Protein AF-A0A0F7U297-F1 (afdb_monomer_lite)

Secondary structure (DSSP, 8-state):
-PPPPPHHHHHH-HHHHHHHHHIIIIIB-TTS-BHHHHH-HHHHHHHHHHHHHHHHHHHHHHHHHHHHHHHH-TTS---HHHHHHHHHHHHHHHS-GGGS-S-----S-S---SHHHHHHHHHHHHHHHHHHHHHHHHHHHHHHHHHHHHHHHHHHTTS--S----PPPP------------------------HHHHHHHHHHHHHHIIIIIHHHHHHHHHHHHHHHHHHHHHHHHHHHHHHIIIIIHHHHHHHHHHHHHHHHHHHHHHHHHHHHHHHHHHHHS-HHHHHHHHHHHHHHHHHHHHHHHHHHHHHHHHHHHHHHTTSSSSSHHHHHHHHHHHHHHHHHHHHHHHHHHHS--

Structure (mmCIF, N/CA/C/O backbone):
data_AF-A0A0F7U297-F1
#
_entry.id   AF-A0A0F7U297-F1
#
loop_
_atom_site.group_PDB
_atom_site.id
_atom_site.type_symbol
_atom_site.label_atom_id
_atom_site.label_alt_id
_atom_site.label_comp_id
_atom_site.label_asym_id
_atom_site.label_entity_id
_atom_site.label_seq_id
_atom_site.pdbx_PDB_ins_code
_atom_site.Cartn_x
_atom_site.Cartn_y
_atom_site.Cartn_z
_atom_site.occupancy
_atom_site.B_iso_or_equiv
_atom_site.auth_seq_id
_atom_site.auth_comp_id
_atom_site.auth_asym_id
_atom_site.auth_atom_id
_atom_site.pdbx_PDB_model_num
ATOM 1 N N . MET A 1 1 ? -16.337 -19.576 32.848 1.00 64.12 1 MET A N 1
ATOM 2 C CA . MET A 1 1 ? -17.103 -19.530 34.112 1.00 64.12 1 MET A CA 1
ATOM 3 C C . MET A 1 1 ? -18.075 -20.693 34.171 1.00 64.12 1 MET A C 1
ATOM 5 O O . MET A 1 1 ? -18.754 -20.943 33.182 1.00 64.12 1 MET A O 1
ATOM 9 N N . ILE A 1 2 ? -18.118 -21.416 35.293 1.00 68.25 2 ILE A N 1
ATOM 10 C CA . ILE A 1 2 ? -19.124 -22.464 35.505 1.00 68.25 2 ILE A CA 1
ATOM 11 C C . ILE A 1 2 ? -20.439 -21.765 35.885 1.00 68.25 2 ILE A C 1
ATOM 13 O O . ILE A 1 2 ? -20.429 -20.981 36.836 1.00 68.25 2 ILE A O 1
ATOM 17 N N . PRO A 1 3 ? -21.544 -21.990 35.155 1.00 75.12 3 PRO A N 1
ATOM 18 C CA . PRO A 1 3 ? -22.823 -21.374 35.485 1.00 75.12 3 PRO A CA 1
ATOM 19 C C . PRO A 1 3 ? -23.305 -21.846 36.868 1.00 75.12 3 PRO A C 1
ATOM 21 O O . PRO A 1 3 ? -23.123 -23.022 37.206 1.00 75.12 3 PRO A O 1
ATOM 24 N N . PRO A 1 4 ? -23.907 -20.959 37.682 1.00 73.69 4 PRO A N 1
ATOM 25 C CA . PRO A 1 4 ? -24.439 -21.341 38.984 1.00 73.69 4 PRO A CA 1
ATOM 26 C C . PRO A 1 4 ? -25.513 -22.423 38.807 1.00 73.69 4 PRO A C 1
ATOM 28 O O . PRO A 1 4 ? -26.473 -22.235 38.065 1.00 73.69 4 PRO A O 1
ATOM 31 N N . CYS A 1 5 ? -25.323 -23.573 39.458 1.00 73.75 5 CYS A N 1
ATOM 32 C CA . CYS A 1 5 ? -26.280 -24.681 39.424 1.00 73.75 5 CYS A CA 1
ATOM 33 C C . CYS A 1 5 ? -27.425 -24.468 40.421 1.00 73.75 5 CYS A C 1
ATOM 35 O O . CYS A 1 5 ? -27.195 -23.993 41.537 1.00 73.75 5 CYS A O 1
ATOM 37 N N . ASP A 1 6 ? -28.633 -24.894 40.041 1.00 80.06 6 ASP A N 1
ATOM 38 C CA . ASP A 1 6 ? -29.812 -24.819 40.902 1.00 80.06 6 ASP A CA 1
ATOM 39 C C . ASP A 1 6 ? -29.646 -25.660 42.183 1.00 80.06 6 ASP A C 1
ATOM 41 O O . ASP A 1 6 ? -29.197 -26.815 42.129 1.00 80.06 6 ASP A O 1
ATOM 45 N N . PRO A 1 7 ? -30.037 -25.121 43.354 1.00 74.81 7 PRO A N 1
ATOM 46 C CA . PRO A 1 7 ? -29.841 -25.786 44.641 1.00 74.81 7 PRO A CA 1
ATOM 47 C C . PRO A 1 7 ? -30.634 -27.097 44.762 1.00 74.81 7 PRO A C 1
ATOM 49 O O . PRO A 1 7 ? -30.170 -28.026 45.420 1.00 74.81 7 PRO A O 1
ATOM 52 N N . SER A 1 8 ? -31.767 -27.218 44.065 1.00 75.56 8 SER A N 1
ATOM 53 C CA . SER A 1 8 ? -32.601 -28.428 44.016 1.00 75.56 8 SER A CA 1
ATOM 54 C C . SER A 1 8 ? -31.891 -29.621 43.363 1.00 75.56 8 SER A C 1
ATOM 56 O O . SER A 1 8 ? -32.004 -30.749 43.840 1.00 75.56 8 SER A O 1
ATOM 58 N N . ILE A 1 9 ? -31.091 -29.382 42.319 1.00 74.88 9 ILE A N 1
ATOM 59 C CA . ILE A 1 9 ? -30.319 -30.418 41.607 1.00 74.88 9 ILE A CA 1
ATOM 60 C C . ILE A 1 9 ? -29.148 -30.906 42.474 1.00 74.88 9 ILE A C 1
ATOM 62 O O . ILE A 1 9 ? -28.814 -32.093 42.493 1.00 74.88 9 ILE A O 1
ATOM 66 N N . LEU A 1 10 ? -28.544 -29.995 43.244 1.00 74.50 10 LEU A N 1
ATOM 67 C CA . LEU A 1 10 ? -27.477 -30.319 44.192 1.00 74.50 10 LEU A CA 1
ATOM 68 C C . LEU A 1 10 ? -27.997 -31.136 45.390 1.00 74.50 10 LEU A C 1
ATOM 70 O O . LEU A 1 10 ? -27.253 -31.934 45.955 1.00 74.50 10 LEU A O 1
ATOM 74 N N . GLU A 1 11 ? -29.254 -30.959 45.792 1.00 77.06 11 GLU A N 1
ATOM 75 C CA . GLU A 1 11 ? -29.874 -31.744 46.867 1.00 77.06 11 GLU A CA 1
ATOM 76 C C . GLU A 1 11 ? -30.307 -33.142 46.412 1.00 77.06 11 GLU A C 1
ATOM 78 O O . GLU A 1 11 ? -30.120 -34.104 47.155 1.00 77.06 11 GLU A O 1
ATOM 83 N N . GLN A 1 12 ? -30.799 -33.278 45.177 1.00 84.81 12 GLN A N 1
ATOM 84 C CA . GLN A 1 12 ? -31.217 -34.564 44.607 1.00 84.81 12 GLN A CA 1
ATOM 85 C C . GLN A 1 12 ? -30.041 -35.499 44.286 1.00 84.81 12 GLN A C 1
ATOM 87 O O . GLN A 1 12 ? -30.199 -36.719 44.331 1.00 84.81 12 GLN A O 1
ATOM 92 N N . ASN A 1 13 ? -28.855 -34.957 43.986 1.00 83.88 13 ASN A N 1
ATOM 93 C CA . ASN A 1 13 ? -27.668 -35.754 43.684 1.00 83.88 13 ASN A CA 1
ATOM 94 C C . ASN A 1 13 ? -26.473 -35.372 44.587 1.00 83.88 13 ASN A C 1
ATOM 96 O O . ASN A 1 13 ? -25.665 -34.500 44.240 1.00 83.88 13 ASN A O 1
ATOM 100 N N . PRO A 1 14 ? -26.300 -36.047 45.741 1.00 84.12 14 PRO A N 1
ATOM 101 C CA . PRO A 1 14 ? -25.254 -35.708 46.705 1.00 84.12 14 PRO A CA 1
ATOM 102 C C . PRO A 1 14 ? -23.835 -35.993 46.188 1.00 84.12 14 PRO A C 1
ATOM 104 O O . PRO A 1 14 ? -22.879 -35.357 46.638 1.00 84.12 14 PRO A O 1
ATOM 107 N N . GLN A 1 15 ? -23.673 -36.917 45.234 1.00 81.62 15 GLN A N 1
ATOM 108 C CA . GLN A 1 15 ? -22.379 -37.188 44.601 1.00 81.62 15 GLN A CA 1
ATOM 109 C C . GLN A 1 15 ? -21.981 -36.040 43.665 1.00 81.62 15 GLN A C 1
ATOM 111 O O . GLN A 1 15 ? -20.855 -35.545 43.739 1.00 81.62 15 GLN A O 1
ATOM 116 N N . PHE A 1 16 ? -22.930 -35.544 42.866 1.00 83.25 16 PHE A N 1
ATOM 117 C CA . PHE A 1 16 ? -22.729 -34.373 42.015 1.00 83.25 16 PHE A CA 1
ATOM 118 C C . PHE A 1 16 ? -22.452 -33.107 42.836 1.00 83.25 16 PHE A C 1
ATOM 120 O O . PHE A 1 16 ? -21.540 -32.354 42.507 1.00 83.25 16 PHE A O 1
ATOM 127 N N . LYS A 1 17 ? -23.144 -32.909 43.967 1.00 84.12 17 LYS A N 1
ATOM 128 C CA . LYS A 1 17 ? -22.875 -31.793 44.891 1.00 84.12 17 LYS A CA 1
ATOM 129 C C . LYS A 1 17 ? -21.437 -31.783 45.399 1.00 84.12 17 LYS A C 1
ATOM 131 O O . LYS A 1 17 ? -20.809 -30.726 45.418 1.00 84.12 17 LYS A O 1
ATOM 136 N N . ARG A 1 18 ? -20.897 -32.945 45.780 1.00 83.44 18 ARG A N 1
ATOM 137 C CA . ARG A 1 18 ? -19.494 -33.072 46.215 1.00 83.44 18 ARG A CA 1
ATOM 138 C C . ARG A 1 18 ? -18.522 -32.769 45.079 1.00 83.44 18 ARG A C 1
ATOM 140 O O . ARG A 1 18 ? -17.564 -32.035 45.294 1.00 83.44 18 ARG A O 1
ATOM 147 N N . LEU A 1 19 ? -18.783 -33.281 43.876 1.00 84.19 19 LEU A N 1
ATOM 148 C CA . LEU A 1 19 ? -17.960 -33.011 42.695 1.00 84.19 19 LEU A CA 1
ATOM 149 C C . LEU A 1 19 ? -17.967 -31.518 42.335 1.00 84.19 19 LEU A C 1
ATOM 151 O O . LEU A 1 19 ? -16.908 -30.913 42.211 1.00 84.19 19 LEU A O 1
ATOM 155 N N . TYR A 1 20 ? -19.149 -30.908 42.243 1.00 82.88 20 TYR A N 1
ATOM 156 C CA . TYR A 1 20 ? -19.318 -29.490 41.936 1.00 82.88 20 TYR A CA 1
ATOM 157 C C . TYR A 1 20 ? -18.628 -28.602 42.975 1.00 82.88 20 TYR A C 1
ATOM 159 O O . TYR A 1 20 ? -17.898 -27.679 42.617 1.00 82.88 20 TYR A O 1
ATOM 167 N N . GLN A 1 21 ? -18.781 -28.911 44.267 1.00 83.44 21 GLN A N 1
ATOM 168 C CA . GLN A 1 21 ? -18.087 -28.199 45.342 1.00 83.44 21 GLN A CA 1
ATOM 169 C C . GLN A 1 21 ? -16.568 -28.379 45.277 1.00 83.44 21 GLN A C 1
ATOM 171 O O . GLN A 1 21 ? -15.844 -27.407 45.466 1.00 83.44 21 GLN A O 1
ATOM 176 N N . ASN A 1 22 ? -16.069 -29.578 44.973 1.00 82.06 22 ASN A N 1
ATOM 177 C CA . ASN A 1 22 ? -14.633 -29.818 44.832 1.00 82.06 22 ASN A CA 1
ATOM 178 C C . ASN A 1 22 ? -14.048 -29.082 43.619 1.00 82.06 22 ASN A C 1
ATOM 180 O O . ASN A 1 22 ? -12.988 -28.470 43.726 1.00 82.06 22 ASN A O 1
ATOM 184 N N . ILE A 1 23 ? -14.749 -29.084 42.485 1.00 81.88 23 ILE A N 1
ATOM 185 C CA . ILE A 1 23 ? -14.320 -28.386 41.269 1.00 81.88 23 ILE A CA 1
ATOM 186 C C . ILE A 1 23 ? -14.307 -26.868 41.495 1.00 81.88 23 ILE A C 1
ATOM 188 O O . ILE A 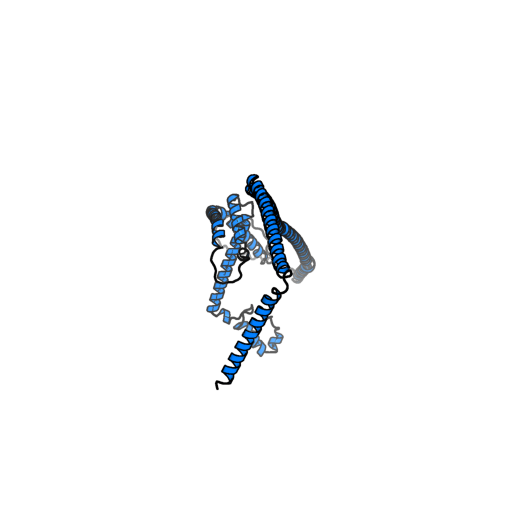1 23 ? -13.314 -26.217 41.183 1.00 81.88 23 ILE A O 1
ATOM 192 N N . THR A 1 24 ? -15.364 -26.308 42.089 1.00 80.12 24 THR A N 1
ATOM 193 C CA . THR A 1 24 ? -15.495 -24.853 42.308 1.00 80.12 24 THR A CA 1
ATOM 194 C C . THR A 1 24 ? -14.628 -24.315 43.448 1.00 80.12 24 THR A C 1
ATOM 196 O O . THR A 1 24 ? -14.170 -23.176 43.373 1.00 80.12 24 THR A O 1
ATOM 199 N N . LYS A 1 25 ? -14.385 -25.099 44.508 1.00 79.94 25 LYS A N 1
ATOM 200 C CA . LYS A 1 25 ? -13.590 -24.649 45.665 1.00 79.94 25 LYS A CA 1
ATOM 201 C C . LYS A 1 25 ? -12.108 -24.995 45.558 1.00 79.94 25 LYS A C 1
ATOM 203 O O . LYS A 1 25 ? -11.282 -24.160 45.910 1.00 79.94 25 LYS A O 1
ATOM 208 N N . ASN A 1 26 ? -11.769 -26.195 45.084 1.00 76.56 26 ASN A N 1
ATOM 209 C CA . ASN A 1 26 ? -10.397 -26.707 45.160 1.00 76.56 26 ASN A CA 1
ATOM 210 C C . ASN A 1 26 ? -9.660 -26.655 43.819 1.00 76.56 26 ASN A C 1
ATOM 212 O O . ASN A 1 26 ? -8.448 -26.451 43.811 1.00 76.56 26 ASN A O 1
ATOM 216 N N . LEU A 1 27 ? -10.359 -26.845 42.693 1.00 76.81 27 LEU A N 1
ATOM 217 C CA . LEU A 1 27 ? -9.697 -27.040 41.400 1.00 76.81 27 LEU A CA 1
ATOM 218 C C . LEU A 1 27 ? -9.697 -25.792 40.512 1.00 76.81 27 LEU A C 1
ATOM 220 O O . LEU A 1 27 ? -8.686 -25.529 39.864 1.00 76.81 27 LEU A O 1
ATOM 224 N N . LEU A 1 28 ? -10.786 -25.020 40.491 1.00 80.88 28 LEU A N 1
ATOM 225 C CA . LEU A 1 28 ? -10.959 -23.879 39.591 1.00 80.88 28 LEU A CA 1
ATOM 226 C C . LEU A 1 28 ? -11.132 -22.555 40.344 1.00 80.88 28 LEU A C 1
ATOM 228 O O . LEU A 1 28 ? -11.710 -22.493 41.431 1.00 80.88 28 LEU A O 1
ATOM 232 N N . ASP A 1 29 ? -10.623 -21.489 39.745 1.00 76.38 29 ASP A N 1
ATOM 233 C CA . ASP A 1 29 ? -10.915 -20.100 40.089 1.00 76.38 29 ASP A CA 1
ATOM 234 C C . ASP A 1 29 ? -12.286 -19.688 39.523 1.00 76.38 29 ASP A C 1
ATOM 236 O O . ASP A 1 29 ? -12.794 -20.359 38.616 1.00 76.38 29 ASP A O 1
ATOM 240 N N . PRO A 1 30 ? -12.908 -18.595 40.016 1.00 71.38 30 PRO A N 1
ATOM 241 C CA . PRO A 1 30 ? -14.193 -18.109 39.497 1.00 71.38 30 PRO A CA 1
ATOM 242 C C . PRO A 1 30 ? -14.196 -17.961 37.966 1.00 71.38 30 PRO A C 1
ATOM 244 O O . PRO A 1 30 ? -15.164 -18.346 37.309 1.00 71.38 30 PRO A O 1
ATOM 247 N N . ASP A 1 31 ? -13.079 -17.535 37.378 1.00 69.12 31 ASP A N 1
ATOM 248 C CA . ASP A 1 31 ? -12.941 -17.324 35.933 1.00 69.12 31 ASP A CA 1
ATOM 249 C C . ASP A 1 31 ? -12.855 -18.636 35.124 1.00 69.12 31 ASP A C 1
ATOM 251 O O . ASP A 1 31 ? -12.998 -18.637 33.899 1.00 69.12 31 ASP A O 1
ATOM 255 N N . GLY A 1 32 ? -12.720 -19.785 35.798 1.00 65.50 32 GLY A N 1
ATOM 256 C CA . GLY A 1 32 ? -12.608 -21.114 35.190 1.00 65.50 32 GLY A CA 1
ATOM 257 C C . GLY A 1 32 ? -11.172 -21.562 34.907 1.00 65.50 32 GLY A C 1
ATOM 258 O O . GLY A 1 32 ? -10.984 -22.584 34.251 1.00 65.50 32 GLY A O 1
ATOM 259 N N . SER A 1 33 ? -10.159 -20.836 35.392 1.00 74.69 33 SER A N 1
ATOM 260 C CA . SER A 1 33 ? -8.760 -21.278 35.359 1.00 74.69 33 SER A CA 1
ATOM 261 C C . SER A 1 33 ? -8.458 -22.288 36.463 1.00 74.69 33 SER A C 1
ATOM 263 O O . SER A 1 33 ? -8.996 -22.197 37.562 1.00 74.69 33 SER A O 1
ATOM 265 N N . THR A 1 34 ? -7.561 -23.239 36.202 1.00 77.62 34 THR A N 1
ATOM 266 C CA . THR A 1 34 ? -7.139 -24.223 37.207 1.00 77.62 34 THR A CA 1
ATOM 267 C C . THR A 1 34 ? -6.206 -23.604 38.245 1.00 77.62 34 THR A C 1
ATOM 269 O O . THR A 1 34 ? -5.126 -23.114 37.903 1.00 77.62 34 THR A O 1
ATOM 272 N N . ARG A 1 35 ? -6.558 -23.731 39.527 1.00 74.44 35 ARG A N 1
ATOM 273 C CA . ARG A 1 35 ? -5.758 -23.269 40.676 1.00 74.44 35 ARG A CA 1
ATOM 274 C C . ARG A 1 35 ? -4.378 -23.922 40.740 1.00 74.44 35 ARG A C 1
ATOM 276 O O . ARG A 1 35 ? -3.411 -23.278 41.131 1.00 74.44 35 ARG A O 1
ATOM 283 N N . ALA A 1 36 ? -4.259 -25.173 40.287 1.00 68.25 36 ALA A N 1
ATOM 284 C CA . ALA A 1 36 ? -2.981 -25.883 40.195 1.00 68.25 36 ALA A CA 1
ATOM 285 C C . ALA A 1 36 ? -1.968 -25.141 39.306 1.00 68.25 36 ALA A C 1
ATOM 287 O O . ALA A 1 36 ? -0.798 -25.015 39.654 1.00 68.25 36 ALA A O 1
ATOM 288 N N . HIS A 1 37 ? -2.432 -24.556 38.201 1.00 64.88 37 HIS A N 1
ATOM 289 C CA . HIS A 1 37 ? -1.574 -23.770 37.323 1.00 64.88 37 HIS A CA 1
ATOM 290 C C . HIS A 1 37 ? -1.233 -22.389 37.894 1.00 64.88 37 HIS A C 1
ATOM 292 O O . HIS A 1 37 ? -0.254 -21.782 37.473 1.00 64.88 37 HIS A O 1
ATOM 298 N N . ALA A 1 38 ? -2.036 -21.875 38.828 1.00 65.75 38 ALA A N 1
ATOM 299 C CA . ALA A 1 38 ? -1.711 -20.666 39.573 1.00 65.75 38 ALA A CA 1
ATOM 300 C C . ALA A 1 38 ? -0.718 -20.938 40.713 1.00 65.75 38 ALA A C 1
ATOM 302 O O . ALA A 1 38 ? -0.147 -19.983 41.226 1.00 65.75 38 ALA A O 1
ATOM 303 N N . ALA A 1 39 ? -0.510 -22.193 41.129 1.00 69.50 39 ALA A N 1
ATOM 304 C CA . ALA A 1 39 ? 0.457 -22.592 42.157 1.00 69.50 39 ALA A CA 1
ATOM 305 C C . ALA A 1 39 ? 1.848 -22.934 41.592 1.00 69.50 39 ALA A C 1
ATOM 307 O O . ALA A 1 39 ? 2.827 -22.870 42.332 1.00 69.50 39 ALA A O 1
ATOM 308 N N . ASP A 1 40 ? 1.934 -23.252 40.298 1.00 80.62 40 ASP A N 1
ATOM 309 C CA . ASP A 1 40 ? 3.183 -23.589 39.612 1.00 80.62 40 ASP A CA 1
ATOM 310 C C . ASP A 1 40 ? 4.115 -22.359 39.490 1.00 80.62 40 ASP A C 1
ATOM 312 O O . ASP A 1 40 ? 3.759 -21.378 38.820 1.00 80.62 40 ASP A O 1
ATOM 316 N N . PRO A 1 41 ? 5.308 -22.376 40.120 1.00 80.88 41 PRO A N 1
ATOM 317 C CA . PRO A 1 41 ? 6.243 -21.257 40.070 1.00 80.88 41 PRO A CA 1
ATOM 318 C C . PRO A 1 41 ? 6.762 -20.977 38.653 1.00 80.88 41 PRO A C 1
ATOM 320 O O . PRO A 1 41 ? 6.973 -19.811 38.318 1.00 80.88 41 PRO A O 1
ATOM 323 N N . ALA A 1 42 ? 6.908 -22.000 37.801 1.00 83.56 42 ALA A N 1
ATOM 324 C CA . ALA A 1 42 ? 7.385 -21.821 36.430 1.00 83.56 42 ALA A CA 1
ATOM 325 C C . ALA A 1 42 ? 6.370 -21.031 35.592 1.00 83.56 42 ALA A C 1
ATOM 327 O O . ALA A 1 42 ? 6.725 -20.115 34.850 1.00 83.56 42 ALA A O 1
ATOM 328 N N . ARG A 1 43 ? 5.077 -21.318 35.766 1.00 80.44 43 ARG A N 1
ATOM 329 C CA . ARG A 1 43 ? 4.010 -20.598 35.065 1.00 80.44 43 ARG A CA 1
ATOM 330 C C . ARG A 1 43 ? 3.791 -19.190 35.612 1.00 80.44 43 ARG A C 1
ATOM 332 O O . ARG A 1 43 ? 3.497 -18.290 34.829 1.00 80.44 43 ARG A O 1
ATOM 339 N N . ARG A 1 44 ? 3.954 -18.971 36.924 1.00 83.44 44 ARG A N 1
ATOM 340 C CA . ARG A 1 44 ? 3.930 -17.618 37.513 1.00 83.44 44 ARG A CA 1
ATOM 341 C C . ARG A 1 44 ? 5.000 -16.725 36.895 1.00 83.44 44 ARG A C 1
ATOM 343 O O . ARG A 1 44 ? 4.666 -15.619 36.486 1.00 83.44 44 ARG A O 1
ATOM 350 N N . ALA A 1 45 ? 6.223 -17.237 36.749 1.00 87.12 45 ALA A N 1
ATOM 351 C CA . ALA A 1 45 ? 7.307 -16.511 36.093 1.00 87.12 45 ALA A CA 1
ATOM 352 C C . ALA A 1 45 ? 6.925 -16.099 34.660 1.00 87.12 45 ALA A C 1
ATOM 354 O O . ALA A 1 45 ? 7.003 -14.924 34.322 1.00 87.12 45 ALA A O 1
ATOM 355 N N . VAL A 1 46 ? 6.376 -17.022 33.859 1.00 88.00 46 VAL A N 1
ATOM 356 C CA . VAL A 1 46 ? 5.914 -16.721 32.488 1.00 88.00 46 VAL A CA 1
ATOM 357 C C . VAL A 1 46 ? 4.778 -15.691 32.463 1.00 88.00 46 VAL A C 1
ATOM 359 O O . VAL A 1 46 ? 4.733 -14.832 31.585 1.00 88.00 46 VAL A O 1
ATOM 362 N N . VAL A 1 47 ? 3.838 -15.755 33.408 1.00 86.88 47 VAL A N 1
ATOM 363 C CA . VAL A 1 47 ? 2.747 -14.773 33.511 1.00 86.88 47 VAL A CA 1
ATOM 364 C C . VAL A 1 47 ? 3.285 -13.394 33.889 1.00 86.88 47 VAL A C 1
ATOM 366 O O . VAL A 1 47 ? 2.810 -12.393 33.354 1.00 86.88 47 VAL A O 1
ATOM 369 N N . ASP A 1 48 ? 4.264 -13.319 34.782 1.00 89.75 48 ASP A N 1
ATOM 370 C CA . ASP A 1 48 ? 4.886 -12.055 35.167 1.00 89.75 48 ASP A CA 1
ATOM 371 C C . ASP A 1 48 ? 5.744 -11.478 34.030 1.00 89.75 48 ASP A C 1
ATOM 373 O O . ASP A 1 48 ? 5.655 -10.276 33.762 1.00 89.75 48 ASP A O 1
ATOM 377 N N . ASP A 1 49 ? 6.442 -12.320 33.267 1.00 91.44 49 ASP A N 1
ATOM 378 C CA . ASP A 1 49 ? 7.129 -11.931 32.029 1.00 91.44 49 ASP A CA 1
ATOM 379 C C . ASP A 1 49 ? 6.140 -11.414 30.979 1.00 91.44 49 ASP A C 1
ATOM 381 O O . ASP A 1 49 ? 6.357 -10.369 30.360 1.00 91.44 49 ASP A O 1
ATOM 385 N N . LEU A 1 50 ? 5.001 -12.090 30.810 1.00 92.25 50 LEU A N 1
ATOM 386 C CA . LEU A 1 50 ? 3.930 -11.655 29.917 1.00 92.25 50 LEU A CA 1
ATOM 387 C C . LEU A 1 50 ? 3.378 -10.297 30.357 1.00 92.25 50 LEU A C 1
ATOM 389 O O . LEU A 1 50 ? 3.259 -9.398 29.522 1.00 92.25 50 LEU A O 1
ATOM 393 N N . LYS A 1 51 ? 3.086 -10.103 31.650 1.00 92.62 51 LYS A N 1
ATOM 394 C CA . LYS A 1 51 ? 2.659 -8.800 32.187 1.00 92.62 51 LYS A CA 1
ATOM 395 C C . LYS A 1 51 ? 3.719 -7.736 31.936 1.00 92.62 51 LYS A C 1
ATOM 397 O O . LYS A 1 51 ? 3.376 -6.613 31.573 1.00 92.62 51 LYS A O 1
ATOM 402 N N . GLN A 1 52 ? 4.999 -8.065 32.094 1.00 94.06 52 GLN A N 1
ATOM 403 C CA . GLN A 1 52 ? 6.091 -7.135 31.830 1.00 94.06 52 GLN A CA 1
ATOM 404 C C . GLN A 1 52 ? 6.147 -6.753 30.345 1.00 94.06 52 GLN A C 1
ATOM 406 O O . GLN A 1 52 ? 6.270 -5.569 30.021 1.00 94.06 52 GLN A O 1
ATOM 411 N N . CYS A 1 53 ? 5.992 -7.717 29.438 1.00 89.38 53 CYS A N 1
ATOM 412 C CA . CYS A 1 53 ? 5.903 -7.495 27.995 1.00 89.38 53 CYS A CA 1
ATOM 413 C C . CYS A 1 53 ? 4.683 -6.647 27.617 1.00 89.38 53 CYS A C 1
ATOM 415 O O . CYS A 1 53 ? 4.816 -5.672 26.874 1.00 89.38 53 CYS A O 1
ATOM 417 N N . GLN A 1 54 ? 3.512 -6.949 28.178 1.00 90.81 54 GLN A N 1
ATOM 418 C CA . GLN A 1 54 ? 2.295 -6.161 27.985 1.00 90.81 54 GLN A CA 1
ATOM 419 C C . GLN A 1 54 ? 2.461 -4.737 28.512 1.00 90.81 54 GLN A C 1
ATOM 421 O O . GLN A 1 54 ? 2.121 -3.789 27.810 1.00 90.81 54 GLN A O 1
ATOM 426 N N . LEU A 1 55 ? 3.052 -4.560 29.696 1.00 92.75 55 LEU A N 1
ATOM 427 C CA . LEU A 1 55 ? 3.341 -3.249 30.270 1.00 92.75 55 LEU A CA 1
ATOM 428 C C . LEU A 1 55 ? 4.309 -2.459 29.386 1.00 92.75 55 LEU A C 1
ATOM 430 O O . LEU A 1 55 ? 4.092 -1.273 29.148 1.00 92.75 55 LEU A O 1
ATOM 434 N N . ARG A 1 56 ? 5.371 -3.096 28.878 1.00 91.44 56 ARG A N 1
ATOM 435 C CA . ARG A 1 56 ? 6.309 -2.471 27.932 1.00 91.44 56 ARG A CA 1
ATOM 436 C C . ARG A 1 56 ? 5.593 -2.051 26.649 1.00 91.44 56 ARG A C 1
ATOM 438 O O . ARG A 1 56 ? 5.761 -0.912 26.217 1.00 91.44 56 ARG A O 1
ATOM 445 N N . SER A 1 57 ? 4.755 -2.919 26.082 1.00 87.56 57 SER A N 1
ATOM 446 C CA . SER A 1 57 ? 3.978 -2.619 24.876 1.00 87.56 57 SER A CA 1
ATOM 447 C C . SER A 1 57 ? 2.964 -1.496 25.106 1.00 87.56 57 SER A C 1
ATOM 449 O O . SER A 1 57 ? 2.837 -0.609 24.267 1.00 87.56 57 SER A O 1
ATOM 451 N N . ALA A 1 58 ? 2.259 -1.504 26.237 1.00 89.56 58 ALA A N 1
ATOM 452 C CA . ALA A 1 58 ? 1.305 -0.463 26.601 1.00 89.56 58 ALA A CA 1
ATOM 453 C C . ALA A 1 58 ? 2.015 0.881 26.799 1.00 89.56 58 ALA A C 1
ATOM 455 O O . ALA A 1 58 ? 1.606 1.879 26.215 1.00 89.56 58 ALA A O 1
ATOM 456 N 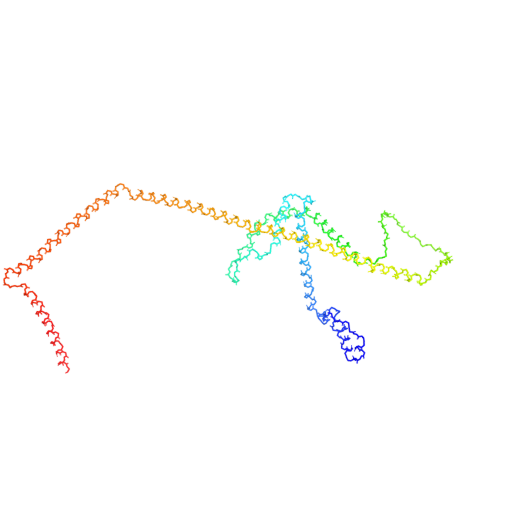N . LYS A 1 59 ? 3.140 0.901 27.529 1.00 90.62 59 LYS A N 1
ATOM 457 C CA . LYS A 1 59 ? 3.982 2.098 27.688 1.00 90.62 59 LYS A CA 1
ATOM 458 C C . LYS A 1 59 ? 4.458 2.640 26.343 1.00 90.62 59 LYS A C 1
ATOM 460 O O . LYS A 1 59 ? 4.426 3.849 26.142 1.00 90.62 59 LYS A O 1
ATOM 465 N N . LYS A 1 60 ? 4.895 1.766 25.433 1.00 88.75 60 LYS A N 1
ATOM 466 C CA . LYS A 1 60 ? 5.308 2.153 24.079 1.00 88.75 60 LYS A CA 1
ATOM 467 C C . LYS A 1 60 ? 4.149 2.797 23.312 1.00 88.75 60 LYS A C 1
ATOM 469 O O . LYS A 1 60 ? 4.302 3.917 22.842 1.00 88.75 60 LYS A O 1
ATOM 474 N N . ARG A 1 61 ? 2.978 2.153 23.286 1.00 87.75 61 ARG A N 1
ATOM 475 C CA . ARG A 1 61 ? 1.782 2.670 22.601 1.00 87.75 61 ARG A CA 1
ATOM 476 C C . ARG A 1 61 ? 1.294 4.000 23.164 1.00 87.75 61 ARG A C 1
ATOM 478 O O . ARG A 1 61 ? 0.947 4.882 22.391 1.00 87.75 61 ARG A O 1
ATOM 485 N N . ILE A 1 62 ? 1.292 4.159 24.489 1.00 89.94 62 ILE A N 1
ATOM 486 C CA . ILE A 1 62 ? 0.933 5.430 25.133 1.00 89.94 62 ILE A CA 1
ATOM 487 C C . ILE A 1 62 ? 1.899 6.521 24.674 1.00 89.94 62 ILE A C 1
ATOM 489 O O . ILE A 1 62 ? 1.453 7.572 24.236 1.00 89.94 62 ILE A O 1
ATOM 493 N N . LYS A 1 63 ? 3.212 6.254 24.694 1.00 88.62 63 LYS A N 1
ATOM 494 C CA . LYS A 1 63 ? 4.209 7.232 24.243 1.00 88.62 63 LYS A CA 1
ATOM 495 C C . LYS A 1 63 ? 4.032 7.615 22.777 1.00 88.62 63 LYS A C 1
ATOM 497 O O . LYS A 1 63 ? 4.050 8.798 22.471 1.00 88.62 63 LYS A O 1
ATOM 502 N N . GLU A 1 64 ? 3.846 6.638 21.894 1.00 87.19 64 GLU A N 1
ATOM 503 C CA . GLU A 1 64 ? 3.605 6.868 20.464 1.00 87.19 64 GLU A CA 1
ATOM 504 C C . GLU A 1 64 ? 2.331 7.681 20.227 1.00 87.19 64 GLU A C 1
ATOM 506 O O . GLU A 1 64 ? 2.328 8.618 19.433 1.00 87.19 64 GLU A O 1
ATOM 511 N N . HIS A 1 65 ? 1.252 7.354 20.938 1.00 87.31 65 HIS A N 1
ATOM 512 C CA . HIS A 1 65 ? -0.014 8.061 20.809 1.00 87.31 65 HIS A CA 1
ATOM 513 C C . HIS A 1 65 ? 0.081 9.506 21.309 1.00 87.31 65 HIS A C 1
ATOM 515 O O . HIS A 1 65 ? -0.336 10.423 20.605 1.00 87.31 65 HIS A O 1
ATOM 521 N N . THR A 1 66 ? 0.688 9.727 22.477 1.00 87.12 66 THR A N 1
ATOM 522 C CA . THR A 1 66 ? 0.923 11.075 23.002 1.00 87.12 66 THR A CA 1
ATOM 523 C C . THR A 1 66 ? 1.854 11.867 22.085 1.00 87.12 66 THR A C 1
ATOM 525 O O . THR A 1 66 ? 1.586 13.034 21.828 1.00 87.12 66 THR A O 1
ATOM 528 N N . LEU A 1 67 ? 2.898 11.243 21.524 1.00 86.81 67 LEU A N 1
ATOM 529 C CA . LEU A 1 67 ? 3.799 11.889 20.565 1.00 86.81 67 LEU A CA 1
ATOM 530 C C . LEU A 1 67 ? 3.049 12.362 19.315 1.00 86.81 67 LEU A C 1
ATOM 532 O O . LEU A 1 67 ? 3.241 13.493 18.886 1.00 86.81 67 LEU A O 1
ATOM 536 N N . LYS A 1 68 ? 2.157 11.529 18.766 1.00 86.12 68 LYS A N 1
ATOM 537 C CA . LYS A 1 68 ? 1.290 11.913 17.642 1.00 86.12 68 LYS A CA 1
ATOM 538 C C . LYS A 1 68 ? 0.378 13.071 18.005 1.00 86.12 68 LYS A C 1
ATOM 540 O O . LYS A 1 68 ? 0.270 14.021 17.243 1.00 86.12 68 LYS A O 1
ATOM 545 N N . GLN A 1 69 ? -0.265 13.002 19.166 1.00 86.44 69 GLN A N 1
ATOM 546 C CA . GLN A 1 69 ? -1.139 14.077 19.613 1.00 86.44 69 GLN A CA 1
ATOM 547 C C . GLN A 1 69 ? -0.361 15.394 19.706 1.00 86.44 69 GLN A C 1
ATOM 549 O O . GLN A 1 69 ? -0.825 16.390 19.176 1.00 86.44 69 GLN A O 1
ATOM 554 N N . VAL A 1 70 ? 0.857 15.373 20.255 1.00 85.56 70 VAL A N 1
ATOM 555 C CA . VAL A 1 70 ? 1.745 16.546 20.292 1.00 85.56 70 VAL A CA 1
ATOM 556 C C . VAL A 1 70 ? 2.156 17.015 18.889 1.00 85.56 70 VAL A C 1
ATOM 558 O O . VAL A 1 70 ? 2.217 18.215 18.644 1.00 85.56 70 VAL A O 1
ATOM 561 N N . ALA A 1 71 ? 2.441 16.093 17.969 1.00 83.75 71 ALA A N 1
ATOM 562 C CA . ALA A 1 71 ? 2.865 16.419 16.608 1.00 83.75 71 ALA A CA 1
ATOM 563 C C . ALA A 1 71 ? 1.748 17.080 15.779 1.00 83.75 71 ALA A C 1
ATOM 565 O O . ALA A 1 71 ? 2.030 17.945 14.953 1.00 83.75 71 ALA A O 1
ATOM 566 N N . PHE A 1 72 ? 0.490 16.685 16.005 1.00 79.44 72 PHE A N 1
ATOM 567 C CA . PHE A 1 72 ? -0.665 17.141 15.227 1.00 79.44 72 PHE A CA 1
ATOM 568 C C . PHE A 1 72 ? -1.529 18.205 15.925 1.00 79.44 72 PHE A C 1
ATOM 570 O O . PHE A 1 72 ? -2.429 18.746 15.283 1.00 79.44 72 PHE A O 1
ATOM 577 N N . THR A 1 73 ? -1.291 18.541 17.201 1.00 79.06 73 THR A N 1
ATOM 578 C CA . THR A 1 73 ? -1.963 19.681 17.848 1.00 79.06 73 THR A CA 1
ATOM 579 C C . THR A 1 73 ? -1.182 20.979 17.640 1.00 79.06 73 THR A C 1
ATOM 581 O O . THR A 1 73 ? -0.034 21.117 18.061 1.00 79.06 73 THR A O 1
ATOM 584 N N . SER A 1 74 ? -1.830 21.961 17.010 1.00 66.38 74 SER A N 1
ATOM 585 C CA . SER A 1 74 ? -1.239 23.263 16.662 1.00 66.38 74 SER A CA 1
ATOM 586 C C . SER A 1 74 ? -0.954 24.177 17.865 1.00 66.38 74 SER A C 1
ATOM 588 O O . SER A 1 74 ? -0.187 25.125 17.736 1.00 66.38 74 SER A O 1
ATOM 590 N N . ASP A 1 75 ? -1.515 23.876 19.040 1.00 63.12 75 ASP A N 1
ATOM 591 C CA . ASP A 1 75 ? -1.581 24.804 20.184 1.00 63.12 75 ASP A CA 1
ATOM 592 C C . ASP A 1 75 ? -0.476 24.592 21.239 1.00 63.12 75 ASP A C 1
ATOM 594 O O . ASP A 1 75 ? -0.525 25.152 22.333 1.00 63.12 75 ASP A O 1
ATOM 598 N N . ASN A 1 76 ? 0.542 23.777 20.943 1.00 65.75 76 ASN A N 1
ATOM 599 C CA . ASN A 1 76 ? 1.553 23.376 21.933 1.00 65.75 76 ASN A CA 1
ATOM 600 C C . ASN A 1 76 ? 2.699 24.390 22.126 1.00 65.75 76 ASN A C 1
ATOM 602 O O . ASN A 1 76 ? 3.621 24.112 22.893 1.00 65.75 76 ASN A O 1
ATOM 606 N N . GLY A 1 77 ? 2.689 25.525 21.414 1.00 66.94 77 GLY A N 1
ATOM 607 C CA . GLY A 1 77 ? 3.759 26.533 21.473 1.00 66.94 77 GLY A CA 1
ATOM 608 C C . GLY A 1 77 ? 5.131 26.031 20.995 1.00 66.94 77 GLY A C 1
ATOM 609 O O . GLY A 1 77 ? 6.156 26.602 21.360 1.00 66.94 77 GLY A O 1
ATOM 610 N N . LEU A 1 78 ? 5.159 24.938 20.224 1.00 77.31 78 LEU A N 1
ATOM 611 C CA . LEU A 1 78 ? 6.375 24.346 19.667 1.00 77.31 78 LEU A CA 1
ATOM 612 C C . LEU A 1 78 ? 6.793 25.084 18.389 1.00 77.31 78 LEU A C 1
ATOM 614 O O . LEU A 1 78 ? 5.937 25.493 17.609 1.00 77.31 78 LEU A O 1
ATOM 618 N N . SER A 1 79 ? 8.105 25.211 18.165 1.00 78.62 79 SER A N 1
ATOM 619 C CA . SER A 1 79 ? 8.648 25.707 16.893 1.00 78.62 79 SER A CA 1
ATOM 620 C C . SER A 1 79 ? 8.223 24.792 15.740 1.00 78.62 79 SER A C 1
ATOM 622 O O . SER A 1 79 ? 8.178 23.568 15.909 1.00 78.62 79 SER A O 1
ATOM 624 N N . ASP A 1 80 ? 7.952 25.372 14.570 1.00 77.38 80 ASP A N 1
ATOM 625 C CA . ASP A 1 80 ? 7.550 24.628 13.371 1.00 77.38 80 ASP A CA 1
ATOM 626 C C . ASP A 1 80 ? 8.595 23.561 12.986 1.00 77.38 80 ASP A C 1
ATOM 628 O O . ASP A 1 80 ? 8.230 22.433 12.667 1.00 77.38 80 ASP A O 1
ATOM 632 N N . GLU A 1 81 ? 9.889 23.848 13.163 1.00 78.94 81 GLU A N 1
ATOM 633 C CA . GLU A 1 81 ? 10.994 22.904 12.913 1.00 78.94 81 GLU A CA 1
ATOM 634 C C . GLU A 1 81 ? 10.943 21.672 13.836 1.00 78.94 81 GLU A C 1
ATOM 636 O O . GLU A 1 81 ? 11.181 20.538 13.413 1.00 78.94 81 GLU A O 1
ATOM 641 N N . CYS A 1 82 ? 10.589 21.877 15.111 1.00 78.81 82 CYS A N 1
ATOM 642 C CA . CYS A 1 82 ? 10.395 20.783 16.061 1.00 78.81 82 CYS A CA 1
ATOM 643 C C . CYS A 1 82 ? 9.177 19.948 15.670 1.00 78.81 82 CYS A C 1
ATOM 645 O O . CYS A 1 82 ? 9.211 18.722 15.763 1.00 78.81 82 CYS A O 1
ATOM 647 N N . ARG A 1 83 ? 8.096 20.609 15.243 1.00 82.38 83 ARG A N 1
ATOM 648 C CA . ARG A 1 83 ? 6.858 19.943 14.841 1.00 82.38 83 ARG A CA 1
ATOM 649 C C . ARG A 1 83 ? 7.082 19.069 13.611 1.00 82.38 83 ARG A C 1
ATOM 651 O O . ARG A 1 83 ? 6.659 17.917 13.617 1.00 82.38 83 ARG A O 1
ATOM 658 N N . ASP A 1 84 ? 7.803 19.558 12.612 1.00 83.88 84 ASP A N 1
ATOM 659 C CA . ASP A 1 84 ? 8.068 18.809 11.382 1.00 83.88 84 ASP A CA 1
ATOM 660 C C . ASP A 1 84 ? 8.920 17.557 11.647 1.00 83.88 84 ASP A C 1
ATOM 662 O O . ASP A 1 84 ? 8.608 16.468 11.152 1.00 83.88 84 ASP A O 1
ATOM 666 N N . ALA A 1 85 ? 9.928 17.659 12.519 1.00 83.94 85 ALA A N 1
ATOM 667 C CA . ALA A 1 85 ? 10.710 16.501 12.949 1.00 83.94 85 ALA A CA 1
ATOM 668 C C . ALA A 1 85 ? 9.878 15.488 13.752 1.00 83.94 85 ALA A C 1
ATOM 670 O O . ALA A 1 85 ? 10.014 14.278 13.559 1.00 83.94 85 ALA A O 1
ATOM 671 N N . LEU A 1 86 ? 8.974 15.958 14.618 1.00 84.19 86 LEU A N 1
ATOM 672 C CA . LEU A 1 86 ? 8.046 15.090 15.347 1.00 84.19 86 LEU A CA 1
ATOM 673 C C . LEU A 1 86 ? 7.076 14.369 14.422 1.00 84.19 86 LEU A C 1
ATOM 675 O O . LEU A 1 86 ? 6.815 13.187 14.636 1.00 84.19 86 LEU A O 1
ATOM 679 N N . ILE A 1 87 ? 6.551 15.057 13.408 1.00 85.19 87 ILE A N 1
ATOM 680 C CA . ILE A 1 87 ? 5.653 14.475 12.410 1.00 85.19 87 ILE A CA 1
ATOM 681 C C . ILE A 1 87 ? 6.386 13.366 11.652 1.00 85.19 87 ILE A C 1
ATOM 683 O O . ILE A 1 87 ? 5.868 12.253 11.554 1.00 85.19 87 ILE A O 1
ATOM 687 N N . LEU A 1 88 ? 7.613 13.623 11.186 1.00 85.25 88 LEU A N 1
ATOM 688 C CA . LEU A 1 88 ? 8.415 12.626 10.476 1.00 85.25 88 LEU A CA 1
ATOM 689 C C . LEU A 1 88 ? 8.683 11.383 11.343 1.00 85.25 88 LEU A C 1
ATOM 691 O O . LEU A 1 88 ? 8.483 10.252 10.894 1.00 85.25 88 LEU A O 1
ATOM 695 N N . ILE A 1 89 ? 9.069 11.582 12.608 1.00 84.19 89 ILE A N 1
ATOM 696 C CA . ILE A 1 89 ? 9.324 10.491 13.561 1.00 84.19 89 ILE A CA 1
ATOM 697 C C . ILE A 1 89 ? 8.032 9.731 13.891 1.00 84.19 89 ILE A C 1
ATOM 699 O O . ILE A 1 89 ? 8.036 8.501 13.940 1.00 84.19 89 ILE A O 1
ATOM 703 N N . ALA A 1 90 ? 6.913 10.429 14.089 1.00 86.56 90 ALA A N 1
ATOM 704 C CA . ALA A 1 90 ? 5.623 9.812 14.381 1.00 86.56 90 ALA A CA 1
ATOM 705 C C . ALA A 1 90 ? 5.114 8.947 13.214 1.00 86.56 90 ALA A C 1
ATOM 707 O O . ALA A 1 90 ? 4.604 7.850 13.451 1.00 86.56 90 ALA A O 1
ATOM 708 N N . ILE A 1 91 ? 5.304 9.402 11.970 1.00 84.06 91 ILE A N 1
ATOM 709 C CA . ILE A 1 91 ? 4.970 8.649 10.751 1.00 84.06 91 ILE A CA 1
ATOM 710 C C . ILE A 1 91 ? 5.869 7.414 10.611 1.00 84.06 91 ILE A C 1
ATOM 712 O O . ILE A 1 91 ? 5.380 6.322 10.306 1.00 84.06 91 ILE A O 1
ATOM 716 N N . TYR A 1 92 ? 7.171 7.551 10.877 1.00 82.81 92 TYR A N 1
ATOM 717 C CA . TYR A 1 92 ? 8.099 6.419 10.844 1.00 82.81 92 TYR A CA 1
ATOM 718 C C . TYR A 1 92 ? 7.724 5.341 11.872 1.00 82.81 92 TYR A C 1
ATOM 720 O O . TYR A 1 92 ? 7.695 4.157 11.546 1.00 82.81 92 TYR A O 1
ATOM 728 N N . LEU A 1 93 ? 7.362 5.737 13.098 1.00 81.06 93 LEU A N 1
ATOM 729 C CA . LEU A 1 93 ? 6.951 4.805 14.157 1.00 81.06 93 LEU A CA 1
ATOM 730 C C . LEU A 1 93 ? 5.622 4.087 13.864 1.00 81.06 93 LEU A C 1
ATOM 732 O O . LEU A 1 93 ? 5.399 2.988 14.370 1.00 81.06 93 LEU A O 1
ATOM 736 N N . GLU A 1 94 ? 4.739 4.693 13.067 1.00 78.62 94 GLU A N 1
ATOM 737 C CA . GLU A 1 94 ? 3.460 4.105 12.652 1.00 78.62 94 GLU A CA 1
ATOM 738 C C . GLU A 1 94 ? 3.586 3.175 11.444 1.00 78.62 94 GLU A C 1
ATOM 740 O O . GLU A 1 94 ? 2.754 2.283 11.269 1.00 78.62 94 GLU A O 1
ATOM 745 N N . THR A 1 95 ? 4.631 3.347 10.634 1.00 76.44 95 THR A N 1
ATOM 746 C CA . THR A 1 95 ? 4.854 2.518 9.452 1.00 76.44 95 THR A CA 1
ATOM 747 C C . THR A 1 95 ? 5.228 1.098 9.900 1.00 76.44 95 THR A C 1
ATOM 749 O O . THR A 1 95 ? 6.276 0.900 10.523 1.00 76.44 95 THR A O 1
ATOM 752 N N . PRO A 1 96 ? 4.388 0.078 9.633 1.00 63.09 96 PRO A N 1
ATOM 753 C CA . PRO A 1 96 ? 4.712 -1.289 10.009 1.00 63.09 96 PRO A CA 1
ATOM 754 C C . PRO A 1 96 ? 5.966 -1.725 9.250 1.00 63.09 96 PRO A C 1
ATOM 756 O O . PRO A 1 96 ? 6.049 -1.565 8.035 1.00 63.09 96 PRO A O 1
ATOM 759 N N . ARG A 1 97 ? 6.927 -2.323 9.967 1.00 57.91 97 ARG A N 1
ATOM 760 C CA . ARG A 1 97 ? 8.223 -2.771 9.416 1.00 57.91 97 ARG A CA 1
ATOM 761 C C . ARG A 1 97 ? 8.097 -3.697 8.196 1.00 57.91 97 ARG A C 1
ATOM 763 O O . ARG A 1 97 ? 9.038 -3.805 7.431 1.00 57.91 97 ARG A O 1
ATOM 770 N N . PHE A 1 98 ? 6.932 -4.314 8.003 1.00 49.31 98 PHE A N 1
ATOM 771 C CA . PHE A 1 98 ? 6.599 -5.168 6.862 1.00 49.31 98 PHE A CA 1
ATOM 772 C C . PHE A 1 98 ? 6.421 -4.411 5.530 1.00 49.31 98 PHE A C 1
ATOM 774 O O . PHE A 1 98 ? 6.541 -5.006 4.474 1.00 49.31 98 PHE A O 1
ATOM 781 N N . VAL A 1 99 ? 6.149 -3.101 5.544 1.00 49.06 99 VAL A N 1
ATOM 782 C CA . VAL A 1 99 ? 5.944 -2.306 4.310 1.00 49.06 99 VAL A CA 1
ATOM 783 C C . VAL A 1 99 ? 7.269 -1.832 3.695 1.00 49.06 99 VAL A C 1
ATOM 785 O O . VAL A 1 99 ? 7.285 -1.349 2.567 1.00 49.06 99 VAL A O 1
ATOM 788 N N . ILE A 1 100 ? 8.382 -1.982 4.418 1.00 53.84 100 ILE A N 1
ATOM 789 C CA . ILE A 1 100 ? 9.722 -1.630 3.928 1.00 53.84 100 ILE A CA 1
ATOM 790 C C . ILE A 1 100 ? 10.302 -2.758 3.045 1.00 53.84 100 ILE A C 1
ATOM 792 O O . ILE A 1 100 ? 11.160 -2.472 2.221 1.00 53.84 100 ILE A O 1
ATOM 796 N N . ASP A 1 101 ? 9.761 -3.982 3.126 1.00 51.06 101 ASP A N 1
ATOM 797 C CA . ASP A 1 101 ? 10.130 -5.133 2.283 1.00 51.06 101 ASP A CA 1
ATOM 798 C C . ASP A 1 101 ? 8.887 -5.757 1.613 1.00 51.06 101 ASP A C 1
ATOM 800 O O . ASP A 1 101 ? 8.270 -6.667 2.171 1.00 51.06 101 ASP A O 1
ATOM 804 N N . PRO A 1 102 ? 8.475 -5.295 0.417 1.00 51.09 102 PRO A N 1
ATOM 805 C CA . PRO A 1 102 ? 7.522 -6.033 -0.410 1.00 51.09 102 PRO A CA 1
ATOM 806 C C . PRO A 1 102 ? 8.167 -7.195 -1.190 1.00 51.09 102 PRO A C 1
ATOM 808 O O . PRO A 1 102 ? 7.435 -8.068 -1.648 1.00 51.09 102 PRO A O 1
ATOM 811 N N . ASP A 1 103 ? 9.503 -7.251 -1.297 1.00 45.06 103 ASP A N 1
ATOM 812 C CA . ASP A 1 103 ? 10.216 -8.174 -2.191 1.00 45.06 103 ASP A CA 1
ATOM 813 C C . ASP A 1 103 ? 11.365 -8.920 -1.486 1.00 45.06 103 ASP A C 1
ATOM 815 O O . ASP A 1 103 ? 12.536 -8.710 -1.787 1.00 45.06 103 ASP A O 1
ATOM 819 N N . THR A 1 104 ? 11.067 -9.842 -0.572 1.00 43.97 104 THR A N 1
ATOM 820 C CA . THR A 1 104 ? 12.016 -10.930 -0.268 1.00 43.97 104 THR A CA 1
ATOM 821 C C . THR A 1 104 ? 11.272 -12.245 -0.031 1.00 43.97 104 THR A C 1
ATOM 823 O O . THR A 1 104 ? 10.636 -12.434 1.009 1.00 43.97 104 THR A O 1
ATOM 826 N N . PRO A 1 105 ? 11.345 -13.198 -0.981 1.00 44.81 105 PRO A N 1
ATOM 827 C CA . PRO A 1 105 ? 11.164 -14.603 -0.668 1.00 44.81 105 PRO A CA 1
ATOM 828 C C . PRO A 1 105 ? 12.165 -14.988 0.419 1.00 44.81 105 PRO A C 1
ATOM 830 O O . PRO A 1 105 ? 13.306 -14.530 0.442 1.00 44.81 105 PRO A O 1
ATOM 833 N N . GLN A 1 106 ? 11.698 -15.815 1.338 1.00 46.28 106 GLN A N 1
ATOM 834 C CA . GLN A 1 106 ? 12.408 -16.293 2.509 1.00 46.28 106 GLN A CA 1
ATOM 835 C C . GLN A 1 106 ? 13.547 -17.253 2.120 1.00 46.28 106 GLN A C 1
ATOM 837 O O . GLN A 1 106 ? 13.470 -18.441 2.407 1.00 46.28 106 GLN A O 1
ATOM 842 N N . ASP A 1 107 ? 14.607 -16.741 1.495 1.00 35.59 107 ASP A N 1
ATOM 843 C CA . ASP A 1 107 ? 15.847 -17.476 1.257 1.00 35.59 107 ASP A CA 1
ATOM 844 C C . ASP A 1 107 ? 16.933 -16.973 2.210 1.00 35.59 107 ASP A C 1
ATOM 846 O O . ASP A 1 107 ? 17.339 -15.813 2.228 1.00 35.59 107 ASP A O 1
ATOM 850 N N . ALA A 1 108 ? 17.378 -17.882 3.071 1.00 48.34 108 ALA A N 1
ATOM 851 C CA . ALA A 1 108 ? 18.140 -17.613 4.282 1.00 48.34 108 ALA A CA 1
ATOM 852 C C . ALA A 1 108 ? 19.607 -17.176 4.072 1.00 48.34 108 ALA A C 1
ATOM 854 O O . ALA A 1 108 ? 20.391 -17.279 5.016 1.00 48.34 108 ALA A O 1
ATOM 855 N N . GLN A 1 109 ? 20.033 -16.737 2.883 1.00 47.28 109 GLN A N 1
ATOM 856 C CA . GLN A 1 109 ? 21.455 -16.493 2.599 1.00 47.28 109 GLN A CA 1
ATOM 857 C C . GLN A 1 109 ? 21.700 -15.406 1.532 1.00 47.28 109 GLN A C 1
ATOM 859 O O . GLN A 1 109 ? 22.173 -15.715 0.446 1.00 47.28 109 GLN A O 1
ATOM 864 N N . SER A 1 110 ? 21.474 -14.123 1.851 1.00 38.75 110 SER A N 1
ATOM 865 C CA . SER A 1 110 ? 22.171 -13.003 1.181 1.00 38.75 110 SER A CA 1
ATOM 866 C C . SER A 1 110 ? 21.991 -11.652 1.899 1.00 38.75 110 SER A C 1
ATOM 868 O O . SER A 1 110 ? 20.877 -11.162 2.017 1.00 38.75 110 SER A O 1
ATOM 870 N N . SER A 1 111 ? 23.121 -11.065 2.323 1.00 37.75 111 SER A N 1
ATOM 871 C CA . SER A 1 111 ? 23.430 -9.644 2.635 1.00 37.75 111 SER A CA 1
ATOM 872 C C . SER A 1 111 ? 22.522 -8.796 3.568 1.00 37.75 111 SER A C 1
ATOM 874 O O . SER A 1 111 ? 21.349 -8.594 3.276 1.00 37.75 111 SER A O 1
ATOM 876 N N . PRO A 1 112 ? 23.082 -8.143 4.612 1.00 45.66 112 PRO A N 1
ATOM 877 C CA . PRO A 1 112 ? 22.362 -7.256 5.532 1.00 45.66 112 PRO A CA 1
ATOM 878 C C . PRO A 1 112 ? 22.357 -5.783 5.062 1.00 45.66 112 PRO A C 1
ATOM 880 O O . PRO A 1 112 ? 22.856 -4.911 5.767 1.00 45.66 112 PRO A O 1
ATOM 883 N N . HIS A 1 113 ? 21.826 -5.470 3.878 1.00 49.59 113 HIS A N 1
ATOM 884 C CA . HIS A 1 113 ? 21.806 -4.085 3.372 1.00 49.59 113 HIS A CA 1
ATOM 885 C C . HIS A 1 113 ? 20.398 -3.626 2.984 1.00 49.59 113 HIS A C 1
ATOM 887 O O . HIS A 1 113 ? 19.982 -3.778 1.845 1.00 49.59 113 HIS A O 1
ATOM 893 N N . ALA A 1 114 ? 19.687 -3.063 3.966 1.00 55.81 114 ALA A N 1
ATOM 894 C CA . ALA A 1 114 ? 18.498 -2.215 3.798 1.00 55.81 114 ALA A CA 1
ATOM 895 C C . ALA A 1 114 ? 18.052 -1.447 5.075 1.00 55.81 114 ALA A C 1
ATOM 897 O O . ALA A 1 114 ? 17.453 -0.381 4.923 1.00 55.81 114 ALA A O 1
ATOM 898 N N . PRO A 1 115 ? 18.303 -1.886 6.338 1.00 53.50 115 PRO A N 1
ATOM 899 C CA . PRO A 1 115 ? 17.813 -1.126 7.497 1.00 53.50 115 PRO A CA 1
ATOM 900 C C . PRO A 1 115 ? 18.667 0.115 7.796 1.00 53.50 115 PRO A C 1
ATOM 902 O O . PRO A 1 115 ? 18.142 1.115 8.294 1.00 53.50 115 PRO A O 1
ATOM 905 N N . ASP A 1 116 ? 19.957 0.070 7.458 1.00 56.00 116 ASP A N 1
ATOM 906 C CA . ASP A 1 116 ? 20.920 1.108 7.823 1.00 56.00 116 ASP A CA 1
ATOM 907 C C . ASP A 1 116 ? 20.722 2.394 7.016 1.00 56.00 116 ASP A C 1
ATOM 909 O O . ASP A 1 116 ? 20.816 3.475 7.590 1.00 56.00 116 ASP A O 1
ATOM 913 N N . ASP A 1 117 ? 20.332 2.324 5.741 1.00 64.69 117 ASP A N 1
ATOM 914 C CA . ASP A 1 117 ? 20.153 3.520 4.905 1.00 64.69 117 ASP A CA 1
ATOM 915 C C . ASP A 1 117 ? 19.008 4.406 5.417 1.00 64.69 117 ASP A C 1
ATOM 917 O O . ASP A 1 117 ? 19.146 5.626 5.512 1.00 64.69 117 ASP A O 1
ATOM 921 N N . THR A 1 118 ? 17.892 3.806 5.847 1.00 66.69 118 THR A N 1
ATOM 922 C CA . THR A 1 118 ? 16.753 4.567 6.394 1.00 66.69 118 THR A CA 1
ATOM 923 C C . THR A 1 118 ? 17.071 5.206 7.744 1.00 66.69 118 THR A C 1
ATOM 925 O O . THR A 1 118 ? 16.672 6.344 7.991 1.00 66.69 118 THR A O 1
ATOM 928 N N . LEU A 1 119 ? 17.825 4.515 8.604 1.00 68.94 119 LEU A N 1
ATOM 929 C CA . LEU A 1 119 ? 18.279 5.054 9.887 1.00 68.94 119 LEU A CA 1
ATOM 930 C C . LEU A 1 119 ? 19.357 6.128 9.699 1.00 68.94 119 LEU A C 1
ATOM 932 O O . LEU A 1 119 ? 19.370 7.105 10.446 1.00 68.94 119 LEU A O 1
ATOM 936 N N . THR A 1 120 ? 20.199 5.998 8.672 1.00 76.94 120 THR A N 1
ATOM 937 C CA . THR A 1 120 ? 21.197 7.006 8.289 1.00 76.94 120 THR A CA 1
ATOM 938 C C . THR A 1 120 ? 20.519 8.271 7.756 1.00 76.94 120 THR A C 1
ATOM 940 O O . THR A 1 120 ? 20.913 9.375 8.125 1.00 76.94 120 THR A O 1
ATOM 943 N N . LEU A 1 121 ? 19.435 8.134 6.979 1.00 74.69 121 LEU A N 1
ATOM 944 C CA . LEU A 1 121 ? 18.607 9.261 6.527 1.00 74.69 121 LEU A CA 1
ATOM 945 C C . LEU A 1 121 ? 17.842 9.936 7.676 1.00 74.69 121 LEU A C 1
ATOM 947 O O . LEU A 1 121 ? 17.672 11.155 7.671 1.00 74.69 121 LEU A O 1
ATOM 951 N N . LEU A 1 122 ? 17.394 9.168 8.674 1.00 80.25 122 LEU A N 1
ATOM 952 C CA . LEU A 1 122 ? 16.688 9.704 9.842 1.00 80.25 122 LEU A CA 1
ATOM 953 C C . LEU A 1 122 ? 17.639 10.283 10.902 1.00 80.25 122 LEU A C 1
ATOM 955 O O . LEU A 1 122 ? 17.188 11.051 11.753 1.00 80.25 122 LEU A O 1
ATOM 959 N N . ALA A 1 123 ? 18.937 9.965 10.865 1.00 81.62 123 ALA A N 1
ATOM 960 C CA . ALA A 1 123 ? 19.911 10.364 11.883 1.00 81.62 123 ALA A CA 1
ATOM 961 C C . ALA A 1 123 ? 19.926 11.880 12.188 1.00 81.62 123 ALA A C 1
ATOM 963 O O . ALA A 1 123 ? 19.888 12.234 13.373 1.00 81.62 123 ALA A O 1
ATOM 964 N N . PRO A 1 124 ? 19.874 12.794 11.193 1.00 84.19 124 PRO A N 1
ATOM 965 C CA . PRO A 1 124 ? 19.788 14.230 11.459 1.00 84.19 124 PRO A CA 1
ATOM 966 C C . PRO A 1 124 ? 18.503 14.599 12.210 1.00 84.19 124 PRO A C 1
ATOM 968 O O . PRO A 1 124 ? 18.537 15.322 13.203 1.00 84.19 124 PRO A O 1
ATOM 971 N N . THR A 1 125 ? 17.366 14.032 11.808 1.00 81.44 125 THR A N 1
ATOM 972 C CA . THR A 1 125 ? 16.064 14.311 12.438 1.00 81.44 125 THR A CA 1
ATOM 973 C C . THR A 1 125 ? 15.963 13.738 13.851 1.00 81.44 125 THR A C 1
ATOM 975 O O . THR A 1 125 ? 15.375 14.359 14.733 1.00 81.44 125 THR A O 1
ATOM 978 N N . ILE A 1 126 ? 16.617 12.602 14.103 1.00 83.25 126 ILE A N 1
ATOM 979 C CA . ILE A 1 126 ? 16.745 12.006 15.432 1.00 83.25 126 ILE A CA 1
ATOM 980 C C . ILE A 1 126 ? 17.602 12.905 16.332 1.00 83.25 126 ILE A C 1
ATOM 982 O O . ILE A 1 126 ? 17.218 13.157 17.474 1.00 83.25 126 ILE A O 1
ATOM 986 N N . SER A 1 127 ? 18.728 13.433 15.837 1.00 84.88 127 SER A N 1
ATOM 987 C CA . SER A 1 127 ? 19.550 14.373 16.614 1.00 84.88 127 SER A CA 1
ATOM 988 C C . SER A 1 127 ? 18.797 15.662 16.959 1.00 84.88 127 SER A C 1
ATOM 990 O O . SER A 1 127 ? 18.830 16.089 18.112 1.00 84.88 127 SER A O 1
ATOM 992 N N . LEU A 1 128 ? 18.032 16.205 16.007 1.00 84.69 128 LEU A N 1
ATOM 993 C CA . LEU A 1 128 ? 17.187 17.381 16.211 1.00 84.69 128 LEU A CA 1
ATOM 994 C C . LEU A 1 128 ? 16.059 17.097 17.218 1.00 84.69 128 LEU A C 1
ATOM 996 O O . LEU A 1 128 ? 15.759 17.909 18.090 1.00 84.69 128 LEU A O 1
ATOM 1000 N N . PHE A 1 129 ? 15.469 15.902 17.185 1.00 84.44 129 PHE A N 1
ATOM 1001 C CA . PHE A 1 129 ? 14.518 15.488 18.212 1.00 84.44 129 PHE A CA 1
ATOM 1002 C C . PHE A 1 129 ? 15.157 15.468 19.605 1.00 84.44 129 PHE A C 1
ATOM 1004 O O . PHE A 1 129 ? 14.583 16.033 20.536 1.00 84.44 129 PHE A O 1
ATOM 1011 N N . TYR A 1 130 ? 16.354 14.887 19.753 1.00 86.69 130 TYR A N 1
ATOM 1012 C CA . TYR A 1 130 ? 17.063 14.848 21.037 1.00 86.69 130 TYR A CA 1
ATOM 1013 C C . TYR A 1 130 ? 17.371 16.244 21.589 1.00 86.69 130 TYR A C 1
ATOM 1015 O O . TYR A 1 130 ? 17.234 16.449 22.797 1.00 86.69 130 TYR A O 1
ATOM 1023 N N . THR A 1 131 ? 17.713 17.215 20.737 1.00 87.81 131 THR A N 1
ATOM 1024 C CA . THR A 1 131 ? 17.936 18.603 21.176 1.00 87.81 131 THR A CA 1
ATOM 1025 C C . THR A 1 131 ? 16.655 19.281 21.657 1.00 87.81 131 THR A C 1
ATOM 1027 O O . THR A 1 131 ? 16.706 20.115 22.560 1.00 87.81 131 THR A O 1
ATOM 1030 N N . HIS A 1 132 ? 15.495 18.901 21.114 1.00 83.00 132 HIS A N 1
ATOM 1031 C CA . HIS A 1 132 ? 14.206 19.497 21.467 1.00 83.00 132 HIS A CA 1
ATOM 1032 C C . HIS A 1 132 ? 13.415 18.734 22.539 1.00 83.00 132 HIS A C 1
ATOM 1034 O O . HIS A 1 132 ? 12.379 19.235 22.975 1.00 83.00 132 HIS A O 1
ATOM 1040 N N . ILE A 1 133 ? 13.907 17.593 23.048 1.00 84.00 133 ILE A N 1
ATOM 1041 C CA . ILE A 1 133 ? 13.267 16.849 24.154 1.00 84.00 133 ILE A CA 1
ATOM 1042 C C . ILE A 1 133 ? 12.847 17.757 25.319 1.00 84.00 133 ILE A C 1
ATOM 1044 O O . ILE A 1 133 ? 11.699 17.630 25.747 1.00 84.00 133 ILE A O 1
ATOM 1048 N N . PRO A 1 134 ? 13.684 18.687 25.829 1.00 86.44 134 PRO A N 1
ATOM 1049 C CA . PRO A 1 134 ? 13.299 19.527 26.962 1.00 86.44 134 PRO A CA 1
ATOM 1050 C C . PRO A 1 134 ? 12.042 20.370 26.706 1.00 86.44 134 PRO A C 1
ATOM 1052 O O . PRO A 1 134 ? 11.210 20.511 27.599 1.00 86.44 134 PRO A O 1
ATOM 1055 N N . ALA A 1 135 ? 11.863 20.869 25.478 1.00 82.56 135 ALA A N 1
ATOM 1056 C CA . ALA A 1 135 ? 10.685 21.641 25.083 1.00 82.56 135 ALA A CA 1
ATOM 1057 C C . ALA A 1 135 ? 9.418 20.771 24.975 1.00 82.56 135 ALA A C 1
ATOM 1059 O O . ALA A 1 135 ? 8.308 21.266 25.154 1.00 82.56 135 ALA A O 1
ATOM 1060 N N . LEU A 1 136 ? 9.575 19.466 24.735 1.00 81.12 136 LEU A N 1
ATOM 1061 C CA . LEU A 1 136 ? 8.470 18.512 24.609 1.00 81.12 136 LEU A CA 1
ATOM 1062 C C . LEU A 1 136 ? 7.940 18.014 25.951 1.00 81.12 136 LEU A C 1
ATOM 1064 O O . LEU A 1 136 ? 6.804 17.552 26.013 1.00 81.12 136 LEU A O 1
ATOM 1068 N N . ILE A 1 137 ? 8.722 18.108 27.030 1.00 85.38 137 ILE A N 1
ATOM 1069 C CA . ILE A 1 137 ? 8.333 17.579 28.347 1.00 85.38 137 ILE A CA 1
ATOM 1070 C C . ILE A 1 137 ? 7.019 18.209 28.822 1.00 85.38 137 ILE A C 1
ATOM 1072 O O . ILE A 1 137 ? 6.104 17.494 29.236 1.00 85.38 137 ILE A O 1
ATOM 1076 N N . THR A 1 138 ? 6.905 19.535 28.727 1.00 86.25 138 THR A N 1
ATOM 1077 C CA . THR A 1 138 ? 5.725 20.280 29.176 1.00 86.25 138 THR A CA 1
ATOM 1078 C C . THR A 1 138 ? 4.453 19.870 28.419 1.00 86.25 138 THR A C 1
ATOM 1080 O O . THR A 1 138 ? 3.545 19.368 29.087 1.00 86.25 138 THR A O 1
ATOM 1083 N N . PRO A 1 139 ? 4.360 19.967 27.073 1.00 84.56 139 PRO A N 1
ATOM 1084 C CA . PRO A 1 139 ? 3.153 19.563 26.341 1.00 84.56 139 PRO A CA 1
ATOM 1085 C C . PRO A 1 139 ? 2.846 18.064 26.476 1.00 84.56 139 PRO A C 1
ATOM 1087 O O . PRO A 1 139 ? 1.688 17.658 26.547 1.00 84.56 139 PRO A O 1
ATOM 1090 N N . PHE A 1 140 ? 3.869 17.215 26.589 1.00 86.88 140 PHE A N 1
ATOM 1091 C CA . PHE A 1 140 ? 3.663 15.786 26.810 1.00 86.88 140 PHE A CA 1
ATOM 1092 C C . PHE A 1 140 ? 3.032 15.510 28.185 1.00 86.88 140 PHE A C 1
ATOM 1094 O O . PHE A 1 140 ? 2.111 14.701 28.311 1.00 86.88 140 PHE A O 1
ATOM 1101 N N . SER A 1 141 ? 3.481 16.216 29.228 1.00 88.94 141 SER A N 1
ATOM 1102 C CA . SER A 1 141 ? 2.939 16.083 30.585 1.00 88.94 141 SER A CA 1
ATOM 1103 C C . SER A 1 141 ? 1.512 16.628 30.731 1.00 88.94 141 SER A C 1
ATOM 1105 O O . SER A 1 141 ? 0.707 16.046 31.466 1.00 88.94 141 SER A O 1
ATOM 1107 N N . THR A 1 142 ? 1.151 17.697 30.012 1.00 88.00 142 THR A N 1
ATOM 1108 C CA . THR A 1 142 ? -0.207 18.266 30.047 1.00 88.00 142 THR A CA 1
ATOM 1109 C C . THR A 1 142 ? -1.214 17.335 29.378 1.00 88.00 142 THR A C 1
ATOM 1111 O O . THR A 1 142 ? -2.301 17.120 29.911 1.00 88.00 142 THR A O 1
ATOM 1114 N N . ILE A 1 143 ? -0.837 16.693 28.271 1.00 87.75 143 ILE A N 1
ATOM 1115 C CA . ILE A 1 143 ? -1.677 15.694 27.596 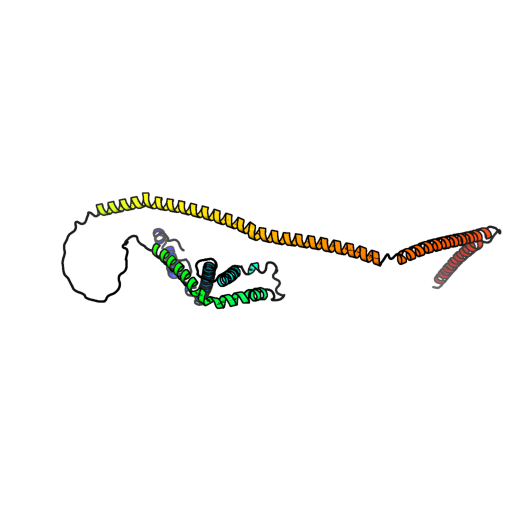1.00 87.75 143 ILE A CA 1
ATOM 1116 C C . ILE A 1 143 ? -1.827 14.424 28.446 1.00 87.75 143 ILE A C 1
ATOM 1118 O O . ILE A 1 143 ? -2.923 13.876 28.578 1.00 87.75 143 ILE A O 1
ATOM 1122 N N . LEU A 1 144 ? -0.753 13.945 29.079 1.00 88.38 144 LEU A N 1
ATOM 1123 C CA . LEU A 1 144 ? -0.858 12.788 29.976 1.00 88.38 144 LEU A CA 1
ATOM 1124 C C . LEU A 1 144 ? -1.693 13.086 31.225 1.00 88.38 144 LEU A C 1
ATOM 1126 O O . LEU A 1 144 ? -2.452 12.234 31.685 1.00 88.38 144 LEU A O 1
ATOM 1130 N N . SER A 1 145 ? -1.585 14.290 31.782 1.00 91.00 145 SER A N 1
ATOM 1131 C CA . SER A 1 145 ? -2.407 14.671 32.932 1.00 91.00 145 SER A CA 1
ATOM 1132 C C . SER A 1 145 ? -3.872 14.877 32.549 1.00 91.00 145 SER A C 1
ATOM 1134 O O . SER A 1 145 ? -4.735 14.440 33.306 1.00 91.00 145 SER A O 1
ATOM 1136 N N . SER A 1 146 ? -4.179 15.433 31.372 1.00 89.81 146 SER A N 1
ATOM 1137 C CA . SER A 1 146 ? -5.561 15.568 30.886 1.00 89.81 146 SER A CA 1
ATOM 1138 C C . SER A 1 146 ? -6.208 14.217 30.549 1.00 89.81 146 SER A C 1
ATOM 1140 O O . SER A 1 146 ? -7.369 13.964 30.876 1.00 89.81 146 SER A O 1
ATOM 1142 N N . THR A 1 147 ? -5.455 13.287 29.962 1.00 87.69 147 THR A N 1
ATOM 1143 C CA . THR A 1 147 ? -5.932 11.910 29.746 1.00 87.69 147 THR A CA 1
ATOM 1144 C C . THR A 1 147 ? -6.150 11.173 31.072 1.00 87.69 147 THR A C 1
ATOM 1146 O O . THR A 1 147 ? -7.128 10.447 31.224 1.00 87.69 147 THR A O 1
ATOM 1149 N N . LEU A 1 148 ? -5.318 11.410 32.091 1.00 90.31 148 LEU A N 1
ATOM 1150 C CA . LEU A 1 148 ? -5.546 10.863 33.431 1.00 90.31 148 LEU A CA 1
ATOM 1151 C C . LEU A 1 148 ? -6.799 11.467 34.082 1.00 90.31 148 LEU A C 1
ATOM 1153 O O . LEU A 1 148 ? -7.613 10.727 34.632 1.00 90.31 148 LEU A O 1
ATOM 1157 N N . THR A 1 149 ? -6.989 12.789 34.029 1.00 91.12 149 THR A N 1
ATOM 1158 C CA . THR A 1 149 ? -8.172 13.428 34.630 1.00 91.12 149 THR A CA 1
ATOM 1159 C C . THR A 1 149 ? -9.466 12.985 33.955 1.00 91.12 149 THR A C 1
ATOM 1161 O O . THR A 1 149 ? -10.441 12.727 34.658 1.00 91.12 149 THR A O 1
ATOM 1164 N N . THR A 1 150 ? -9.471 12.814 32.631 1.00 87.81 150 THR A N 1
ATOM 1165 C CA . THR A 1 150 ? -10.624 12.262 31.898 1.00 87.81 150 THR A CA 1
ATOM 1166 C C . THR A 1 150 ? -10.896 10.807 32.275 1.00 87.81 150 THR A C 1
ATOM 1168 O O . THR A 1 150 ? -12.036 10.478 32.593 1.00 87.81 150 THR A O 1
ATOM 1171 N N . LEU A 1 151 ? -9.874 9.946 32.359 1.00 85.94 151 LEU A N 1
ATOM 1172 C CA . LEU A 1 151 ? -10.050 8.572 32.847 1.00 85.94 151 LEU A CA 1
ATOM 1173 C C . LEU A 1 151 ? -10.564 8.526 34.291 1.00 85.94 151 LEU A C 1
ATOM 1175 O O . LEU A 1 151 ? -11.436 7.719 34.602 1.00 85.94 151 LEU A O 1
ATOM 1179 N N . ARG A 1 152 ? -10.077 9.416 35.163 1.00 87.94 152 ARG A N 1
ATOM 1180 C CA . ARG A 1 152 ? -10.556 9.534 36.547 1.00 87.94 152 ARG A CA 1
ATOM 1181 C C . ARG A 1 152 ? -12.016 9.987 36.608 1.00 87.94 152 ARG A C 1
ATOM 1183 O O . ARG A 1 152 ? -12.763 9.490 37.446 1.00 87.94 152 ARG A O 1
ATOM 1190 N N . ALA A 1 153 ? -12.428 10.908 35.737 1.00 83.75 153 ALA A N 1
ATOM 1191 C CA . ALA A 1 153 ? -13.821 11.335 35.637 1.00 83.75 153 ALA A CA 1
ATOM 1192 C C . ALA A 1 153 ? -14.725 10.179 35.180 1.00 83.75 153 ALA A C 1
ATOM 1194 O O . ALA A 1 153 ? -15.759 9.942 35.795 1.00 83.75 153 ALA A O 1
ATOM 1195 N N . LEU A 1 154 ? -14.291 9.405 34.178 1.00 81.88 154 LEU A N 1
ATOM 1196 C CA . LEU A 1 154 ? -15.017 8.229 33.685 1.00 81.88 154 LEU A CA 1
ATOM 1197 C C . LEU A 1 154 ? -15.102 7.102 34.727 1.00 81.88 154 LEU A C 1
ATOM 1199 O O . LEU A 1 154 ? -16.128 6.431 34.825 1.00 81.88 154 LEU A O 1
ATOM 1203 N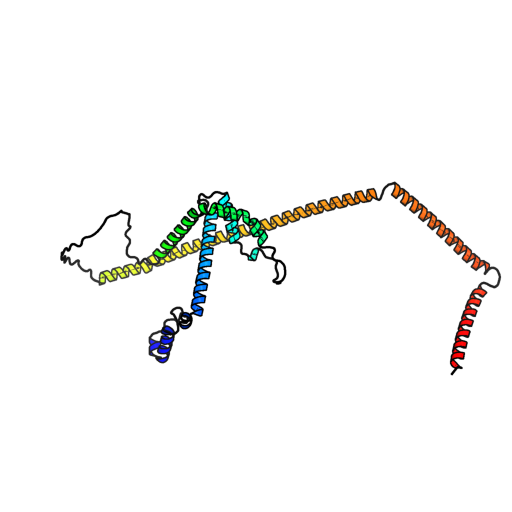 N . SER A 1 155 ? -14.057 6.899 35.537 1.00 78.31 155 SER A N 1
ATOM 1204 C CA . SER A 1 155 ? -14.106 5.918 36.628 1.00 78.31 155 SER A CA 1
ATOM 1205 C C . SER A 1 155 ? -14.994 6.380 37.784 1.00 78.31 155 SER A C 1
ATOM 1207 O O . SER A 1 155 ? -15.695 5.570 38.375 1.00 78.31 155 SER A O 1
ATOM 1209 N N . ALA A 1 156 ? -15.006 7.680 38.097 1.00 73.12 156 ALA A N 1
ATOM 1210 C CA . ALA A 1 156 ? -15.840 8.223 39.169 1.00 73.12 156 ALA A CA 1
ATOM 1211 C C . ALA A 1 156 ? -17.343 8.158 38.842 1.00 73.12 156 ALA A C 1
ATOM 1213 O O . ALA A 1 156 ? -18.152 8.060 39.756 1.00 73.12 156 ALA A O 1
ATOM 1214 N N . THR A 1 157 ? -17.722 8.166 37.560 1.00 59.94 157 THR A N 1
ATOM 1215 C CA . THR A 1 157 ? -19.122 7.998 37.133 1.00 59.94 157 THR A CA 1
ATOM 1216 C C . THR A 1 157 ? -19.628 6.556 37.183 1.00 59.94 157 THR A C 1
ATOM 1218 O O . THR A 1 157 ? -20.828 6.346 37.040 1.00 59.94 157 THR A O 1
ATOM 1221 N N . ALA A 1 158 ? -18.748 5.562 37.351 1.00 54.59 158 ALA A N 1
ATOM 1222 C CA . ALA A 1 158 ? -19.146 4.153 37.390 1.00 54.59 158 ALA A CA 1
ATOM 1223 C C . ALA A 1 158 ? -19.598 3.686 38.788 1.00 54.59 158 ALA A C 1
ATOM 1225 O O . ALA A 1 158 ? -20.402 2.763 38.870 1.00 54.59 158 ALA A O 1
ATOM 1226 N N . ASP A 1 159 ? -19.143 4.353 39.857 1.00 49.81 159 ASP A N 1
ATOM 1227 C CA . ASP A 1 159 ? -19.386 3.944 41.253 1.00 49.81 159 ASP A CA 1
ATOM 1228 C C . ASP A 1 159 ? -20.254 4.932 42.062 1.00 49.81 159 ASP A C 1
ATOM 1230 O O . ASP A 1 159 ? -20.366 4.812 43.283 1.00 49.81 159 ASP A O 1
ATOM 1234 N N . THR A 1 160 ? -20.896 5.923 41.433 1.00 46.00 160 THR A N 1
ATOM 1235 C CA . THR A 1 160 ? -21.808 6.821 42.157 1.00 46.00 160 THR A CA 1
ATOM 1236 C C . THR A 1 160 ? -23.206 6.224 42.298 1.00 46.00 160 THR A C 1
ATOM 1238 O O . THR A 1 160 ? -24.105 6.469 41.492 1.00 46.00 160 THR A O 1
ATOM 1241 N N . ASP A 1 161 ? -23.409 5.511 43.409 1.00 43.12 161 ASP A N 1
ATOM 1242 C CA . ASP A 1 161 ? -24.716 5.409 44.062 1.00 43.12 161 ASP A CA 1
ATOM 1243 C C . ASP A 1 161 ? -25.370 6.812 44.134 1.00 43.12 161 ASP A C 1
ATOM 1245 O O . ASP A 1 161 ? -24.727 7.780 44.563 1.00 43.12 161 ASP A O 1
ATOM 1249 N N . PRO A 1 162 ? -26.648 6.977 43.743 1.00 43.31 162 PRO A N 1
ATOM 1250 C CA . PRO A 1 162 ? -27.288 8.281 43.610 1.00 43.31 162 PRO A CA 1
ATOM 1251 C C . PRO A 1 162 ? -27.791 8.809 44.960 1.00 43.31 162 PRO A C 1
ATOM 1253 O O . PRO A 1 162 ? -28.978 9.059 45.143 1.00 43.31 162 PRO A O 1
ATOM 1256 N N . THR A 1 163 ? -26.894 9.019 45.921 1.00 45.69 163 THR A N 1
ATOM 1257 C CA . THR A 1 163 ? -27.167 9.857 47.096 1.00 45.69 163 THR A CA 1
ATOM 1258 C C . THR A 1 163 ? -25.889 10.524 47.582 1.00 45.69 163 THR A C 1
ATOM 1260 O O . THR A 1 163 ? -25.211 9.977 48.445 1.00 45.69 163 THR A O 1
ATOM 1263 N N . GLN A 1 164 ? -25.587 11.711 47.047 1.00 40.53 164 GLN A N 1
ATOM 1264 C CA . GLN A 1 164 ? -25.098 12.900 47.773 1.00 40.53 164 GLN A CA 1
ATOM 1265 C C . GLN A 1 164 ? -24.508 13.910 46.782 1.00 40.53 164 GLN A C 1
ATOM 1267 O O . GLN A 1 164 ? -23.310 13.969 46.529 1.00 40.53 164 GLN A O 1
ATOM 1272 N N . THR A 1 165 ? -25.379 14.749 46.235 1.00 38.62 165 THR A N 1
ATOM 1273 C CA . THR A 1 165 ? -25.008 16.029 45.633 1.00 38.62 165 THR A CA 1
ATOM 1274 C C . THR A 1 165 ? -24.973 17.097 46.722 1.00 38.62 165 THR A C 1
ATOM 1276 O O . THR A 1 165 ? -26.034 17.509 47.184 1.00 38.62 165 THR A O 1
ATOM 1279 N N . LEU A 1 166 ? -23.788 17.591 47.085 1.00 38.84 166 LEU A N 1
ATOM 1280 C CA . LEU A 1 166 ? -23.599 18.995 47.468 1.00 38.84 166 LEU A CA 1
ATOM 1281 C C . LEU A 1 166 ? -22.227 19.486 46.956 1.00 38.84 166 LEU A C 1
ATOM 1283 O O . LEU A 1 166 ? -21.245 18.754 47.077 1.00 38.84 166 LEU A O 1
ATOM 1287 N N . PRO A 1 167 ? -22.148 20.697 46.373 1.00 45.38 167 PRO A N 1
ATOM 1288 C CA . PRO A 1 167 ? -20.934 21.226 45.757 1.00 45.38 167 PRO A CA 1
ATOM 1289 C C . PRO A 1 167 ? -20.018 21.889 46.795 1.00 45.38 167 PRO A C 1
ATOM 1291 O O . PRO A 1 167 ? -20.472 22.679 47.621 1.00 45.38 167 PRO A O 1
ATOM 1294 N N . ALA A 1 168 ? -18.716 21.610 46.727 1.00 31.48 168 ALA A N 1
ATOM 1295 C CA . ALA A 1 168 ? -17.699 22.288 47.525 1.00 31.48 168 ALA A CA 1
ATOM 1296 C C . ALA A 1 168 ? -16.976 23.350 46.679 1.00 31.48 168 ALA A C 1
ATOM 1298 O O . ALA A 1 168 ? -16.304 23.021 45.703 1.00 31.48 168 ALA A O 1
ATOM 1299 N N . PHE A 1 169 ? -17.093 24.614 47.090 1.00 31.98 169 PHE A N 1
ATOM 1300 C CA . PHE A 1 169 ? -16.135 25.683 46.786 1.00 31.98 169 PHE A CA 1
ATOM 1301 C C . PHE A 1 169 ? -15.232 25.928 48.018 1.00 31.98 169 PHE A C 1
ATOM 1303 O O . PHE A 1 169 ? -15.570 25.484 49.117 1.00 31.98 169 PHE A O 1
ATOM 1310 N N . PRO A 1 170 ? -14.052 26.553 47.841 1.00 51.09 170 PRO A N 1
ATOM 1311 C CA . PRO A 1 170 ? -12.855 26.259 48.622 1.00 51.09 170 PRO A CA 1
ATOM 1312 C C . PRO A 1 170 ? -12.672 27.208 49.807 1.00 51.09 170 PRO A C 1
ATOM 1314 O O . PRO A 1 170 ? -12.879 28.408 49.665 1.00 51.09 170 PRO A O 1
ATOM 1317 N N . THR A 1 171 ? -12.158 26.708 50.935 1.00 33.81 171 THR A N 1
ATOM 1318 C CA . THR A 1 171 ? -11.522 27.569 51.943 1.00 33.81 171 THR A CA 1
ATOM 1319 C C . THR A 1 171 ? -10.367 26.876 52.658 1.00 33.81 171 THR A C 1
ATOM 1321 O O . THR A 1 171 ? -10.472 25.762 53.166 1.00 33.81 171 THR A O 1
ATOM 1324 N N . THR A 1 172 ? -9.277 27.624 52.683 1.00 34.97 172 THR A N 1
ATOM 1325 C CA . THR A 1 172 ? -7.994 27.486 53.361 1.00 34.97 172 THR A CA 1
ATOM 1326 C C . THR A 1 172 ? -8.095 27.244 54.879 1.00 34.97 172 THR A C 1
ATOM 1328 O O . THR A 1 172 ? -8.962 27.804 55.537 1.00 34.97 172 THR A O 1
ATOM 1331 N N . ASN A 1 173 ? -7.158 26.430 55.389 1.00 34.41 173 ASN A N 1
ATOM 1332 C CA . ASN A 1 173 ? -6.588 26.292 56.747 1.00 34.41 173 ASN A CA 1
ATOM 1333 C C . ASN A 1 173 ? -7.384 26.753 57.991 1.00 34.41 173 ASN A C 1
ATOM 1335 O O . ASN A 1 173 ? -7.692 27.926 58.133 1.00 34.41 173 ASN A O 1
ATOM 1339 N N . HIS A 1 174 ? -7.511 25.872 58.997 1.00 33.25 174 HIS A N 1
ATOM 1340 C CA . HIS A 1 174 ? -6.741 25.914 60.262 1.00 33.25 174 HIS A CA 1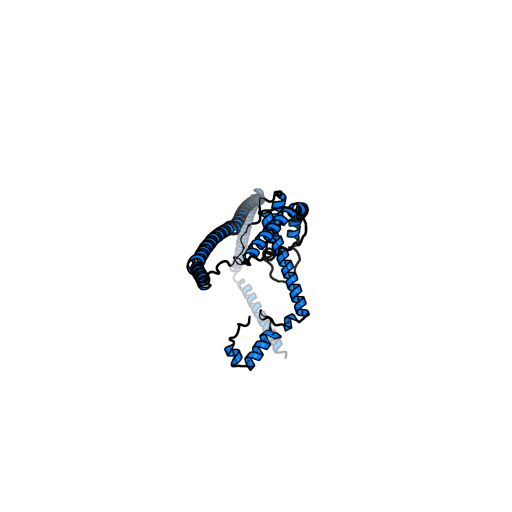
ATOM 1341 C C . HIS A 1 174 ? -7.241 24.857 61.281 1.00 33.25 174 HIS A C 1
ATOM 1343 O O . HIS A 1 174 ? -8.407 24.801 61.643 1.00 33.25 174 HIS A O 1
ATOM 1349 N N . GLN A 1 175 ? -6.298 24.020 61.726 1.00 33.78 175 GLN A N 1
ATOM 1350 C CA . GLN A 1 175 ? -6.021 23.598 63.110 1.00 33.78 175 GLN A CA 1
ATOM 1351 C C . GLN A 1 175 ? -7.158 23.182 64.084 1.00 33.78 175 GLN A C 1
ATOM 1353 O O . GLN A 1 175 ? -7.894 23.983 64.637 1.00 33.78 175 GLN A O 1
ATOM 1358 N N . SER A 1 176 ? -7.101 21.888 64.429 1.00 33.75 176 SER A N 1
ATOM 1359 C CA . SER A 1 176 ? -7.084 21.306 65.787 1.00 33.75 176 SER A CA 1
ATOM 1360 C C . SER A 1 176 ? -8.213 21.572 66.805 1.00 33.75 176 SER A C 1
ATOM 1362 O O . SER A 1 176 ? -8.282 22.617 67.434 1.00 33.75 176 SER A O 1
ATOM 1364 N N . ARG A 1 177 ? -8.859 20.447 67.164 1.00 36.28 177 ARG A N 1
ATOM 1365 C CA . ARG A 1 177 ? -9.043 19.928 68.540 1.00 36.28 177 ARG A CA 1
ATOM 1366 C C . ARG A 1 177 ? -9.977 20.718 69.475 1.00 36.28 177 ARG A C 1
ATOM 1368 O O . ARG A 1 177 ? -9.556 21.679 70.092 1.00 36.28 177 ARG A O 1
ATOM 1375 N N . ALA A 1 178 ? -11.142 20.141 69.782 1.00 32.41 178 ALA A N 1
ATOM 1376 C CA . ALA A 1 178 ? -11.505 19.770 71.159 1.00 32.41 178 ALA A CA 1
ATOM 1377 C C . ALA A 1 178 ? -12.856 19.046 71.218 1.00 32.41 178 ALA A C 1
ATOM 1379 O O . ALA A 1 178 ? -13.866 19.482 70.677 1.00 32.41 178 ALA A O 1
ATOM 1380 N N . ARG A 1 179 ? -12.848 17.935 71.956 1.00 43.78 179 ARG A N 1
ATOM 1381 C CA . ARG A 1 179 ? -14.028 17.295 72.527 1.00 43.78 179 ARG A CA 1
ATOM 1382 C C . ARG A 1 179 ? -14.670 18.263 73.523 1.00 43.78 179 ARG A C 1
ATOM 1384 O O . ARG A 1 179 ? -13.997 18.671 74.464 1.00 43.78 179 ARG A O 1
ATOM 1391 N N . ALA A 1 180 ? -15.967 18.503 73.404 1.00 35.12 180 ALA A N 1
ATOM 1392 C CA . ALA A 1 180 ? -16.787 18.921 74.530 1.00 35.12 180 ALA A CA 1
ATOM 1393 C C . ALA A 1 180 ? -18.163 18.272 74.397 1.00 35.12 180 ALA A C 1
ATOM 1395 O O . ALA A 1 180 ? -18.831 18.357 73.371 1.00 35.12 180 ALA A O 1
ATOM 1396 N N . ARG A 1 181 ? -18.510 17.529 75.446 1.00 45.50 181 ARG A N 1
ATOM 1397 C CA . ARG A 1 181 ? -19.801 16.893 75.661 1.00 45.50 181 ARG A CA 1
ATOM 1398 C C . ARG A 1 181 ? -20.873 17.972 75.697 1.00 45.50 181 ARG A C 1
ATOM 1400 O O . ARG A 1 181 ? -20.747 18.885 76.502 1.00 45.50 181 ARG A O 1
ATOM 1407 N N . ASP A 1 182 ? -21.963 17.762 74.972 1.00 40.53 182 ASP A N 1
ATOM 1408 C CA . ASP A 1 182 ? -23.241 18.321 75.384 1.00 40.53 182 ASP A CA 1
ATOM 1409 C C . ASP A 1 182 ? -24.329 17.251 75.313 1.00 40.53 182 ASP A C 1
ATOM 1411 O O . ASP A 1 182 ? -24.810 16.834 74.259 1.00 40.53 182 ASP A O 1
ATOM 1415 N N . ARG A 1 183 ? -24.681 16.765 76.507 1.00 45.69 183 ARG A N 1
ATOM 1416 C CA . ARG A 1 183 ? -25.920 16.044 76.776 1.00 45.69 183 ARG A CA 1
ATOM 1417 C C . ARG A 1 183 ? -27.059 17.037 76.566 1.00 45.69 183 ARG A C 1
ATOM 1419 O O . ARG A 1 183 ? -27.394 17.793 77.472 1.00 45.69 183 ARG A O 1
ATOM 1426 N N . ARG A 1 184 ? -27.718 16.976 75.415 1.00 42.81 184 ARG A N 1
ATOM 1427 C CA . ARG A 1 184 ? -29.119 17.389 75.310 1.00 42.81 184 ARG A CA 1
ATOM 1428 C C . ARG A 1 184 ? -29.914 16.273 74.663 1.00 42.81 184 ARG A C 1
ATOM 1430 O O . ARG A 1 184 ? -29.947 16.114 73.449 1.00 42.81 184 ARG A O 1
ATOM 1437 N N . VAL A 1 185 ? -30.558 15.505 75.536 1.00 44.97 185 VAL A N 1
ATOM 1438 C CA . VAL A 1 185 ? -31.740 14.709 75.224 1.00 44.97 185 VAL A CA 1
ATOM 1439 C C . VAL A 1 185 ? -32.744 15.652 74.560 1.00 44.97 185 VAL A C 1
ATOM 1441 O O . VAL A 1 185 ? -33.330 16.511 75.213 1.00 44.97 185 VAL A O 1
ATOM 1444 N N . ARG A 1 186 ? -32.894 15.531 73.241 1.00 40.31 186 ARG A N 1
ATOM 1445 C CA . ARG A 1 186 ? -34.045 16.045 72.503 1.00 40.31 186 ARG A CA 1
ATOM 1446 C C . ARG A 1 186 ? -34.871 14.844 72.078 1.00 40.31 186 ARG A C 1
ATOM 1448 O O . ARG A 1 186 ? -34.681 14.286 71.005 1.00 40.31 186 ARG A O 1
ATOM 1455 N N . THR A 1 187 ? -35.803 14.452 72.933 1.00 47.62 187 THR A N 1
ATOM 1456 C CA . THR A 1 187 ? -36.994 13.717 72.513 1.00 47.62 187 THR A CA 1
ATOM 1457 C C . THR A 1 187 ? -37.888 14.687 71.738 1.00 47.62 187 THR A C 1
ATOM 1459 O O . THR A 1 187 ? -38.865 15.202 72.272 1.00 47.62 187 THR A O 1
ATOM 1462 N N . SER A 1 188 ? -37.539 14.995 70.486 1.00 46.22 188 SER A N 1
ATOM 1463 C CA . SER A 1 188 ? -38.536 15.471 69.526 1.00 46.22 188 SER A CA 1
ATOM 1464 C C . SER A 1 188 ? -38.949 14.267 68.697 1.00 46.22 188 SER A C 1
ATOM 1466 O O . SER A 1 188 ? -38.282 13.896 67.731 1.00 46.22 188 SER A O 1
ATOM 1468 N N . LEU A 1 189 ? -40.022 13.619 69.140 1.00 48.22 189 LEU A N 1
ATOM 1469 C CA . LEU A 1 189 ? -40.722 12.601 68.377 1.00 48.22 189 LEU A CA 1
ATOM 1470 C C . LEU A 1 189 ? -41.318 13.308 67.146 1.00 48.22 189 LEU A C 1
ATOM 1472 O O . LEU A 1 189 ? -42.411 13.864 67.202 1.00 48.22 189 LEU A O 1
ATOM 1476 N N . ALA A 1 190 ? -40.562 13.376 66.051 1.00 53.31 190 ALA A N 1
ATOM 1477 C CA . ALA A 1 190 ? -41.149 13.684 64.756 1.00 53.31 190 ALA A CA 1
ATOM 1478 C C . ALA A 1 190 ? -42.130 12.542 64.430 1.00 53.31 190 ALA A C 1
ATOM 1480 O O . ALA A 1 190 ? -41.771 11.381 64.655 1.00 53.31 190 ALA A O 1
ATOM 1481 N N . PRO A 1 191 ? -43.352 12.820 63.940 1.00 55.84 191 PRO A N 1
ATOM 1482 C CA . PRO A 1 191 ? -44.301 11.767 63.610 1.00 55.84 191 PRO A CA 1
ATOM 1483 C C . PRO A 1 191 ? -43.665 10.879 62.546 1.00 55.84 191 PRO A C 1
ATOM 1485 O O . PRO A 1 191 ? -43.413 11.334 61.431 1.00 55.84 191 PRO A O 1
ATOM 1488 N N . ILE A 1 192 ? -43.355 9.632 62.900 1.00 58.50 192 ILE A N 1
ATOM 1489 C CA . ILE A 1 192 ? -42.881 8.632 61.947 1.00 58.50 192 ILE A CA 1
ATOM 1490 C C . ILE A 1 192 ? -44.027 8.471 60.941 1.00 58.50 192 ILE A C 1
ATOM 1492 O O . ILE A 1 192 ? -45.102 8.006 61.335 1.00 58.50 192 ILE A O 1
ATOM 1496 N N . PRO A 1 193 ? -43.877 8.907 59.676 1.00 62.22 193 PRO A N 1
ATOM 1497 C CA . PRO A 1 193 ? -44.933 8.713 58.699 1.00 62.22 193 PRO A CA 1
ATOM 1498 C C . PRO A 1 193 ? -45.157 7.203 58.551 1.00 62.22 193 PRO A C 1
ATOM 1500 O O . PRO A 1 193 ? -44.189 6.439 58.584 1.00 62.22 193 PRO A O 1
ATOM 1503 N N . PRO A 1 194 ? -46.408 6.742 58.401 1.00 74.56 194 PRO A N 1
ATOM 1504 C CA . PRO A 1 194 ? -46.697 5.317 58.352 1.00 74.56 194 PRO A CA 1
ATOM 1505 C C . PRO A 1 194 ? -45.888 4.673 57.221 1.00 74.56 194 PRO A C 1
ATOM 1507 O O . PRO A 1 194 ? -45.902 5.162 56.090 1.00 74.56 194 PRO A O 1
ATOM 1510 N N . LEU A 1 195 ? -45.190 3.574 57.523 1.00 78.44 195 LEU A N 1
ATOM 1511 C CA . LEU A 1 195 ? -44.312 2.836 56.601 1.00 78.44 195 LEU A CA 1
ATOM 1512 C C . LEU A 1 195 ? -44.977 2.581 55.235 1.00 78.44 195 LEU A C 1
ATOM 1514 O O . LEU A 1 195 ? -44.334 2.663 54.191 1.00 78.44 195 LEU A O 1
ATOM 1518 N N . ALA A 1 196 ? -46.294 2.359 55.233 1.00 79.69 196 ALA A N 1
ATOM 1519 C CA . ALA A 1 196 ? -47.106 2.186 54.032 1.00 79.69 196 ALA A CA 1
ATOM 1520 C C . ALA A 1 196 ? -47.094 3.407 53.088 1.00 79.69 196 ALA A C 1
ATOM 1522 O O . ALA A 1 196 ? -47.074 3.236 51.871 1.00 79.69 196 ALA A O 1
ATOM 1523 N N . ALA A 1 197 ? -47.072 4.637 53.610 1.00 81.25 197 ALA A N 1
ATOM 1524 C CA . ALA A 1 197 ? -46.999 5.852 52.797 1.00 81.25 197 ALA A CA 1
ATOM 1525 C C . ALA A 1 197 ? -45.598 6.059 52.202 1.00 81.25 197 ALA A C 1
ATOM 1527 O O . ALA A 1 197 ? -45.473 6.507 51.063 1.00 81.25 197 ALA A O 1
ATOM 1528 N N . GLN A 1 198 ? -44.543 5.695 52.937 1.00 85.69 198 GLN A N 1
ATOM 1529 C CA . GLN A 1 198 ? -43.172 5.715 52.418 1.00 85.69 198 GLN A CA 1
ATOM 1530 C C . GLN A 1 198 ? -42.949 4.634 51.353 1.00 85.69 198 GLN A C 1
ATOM 1532 O O . GLN A 1 198 ? -42.331 4.913 50.327 1.00 85.69 198 GLN A O 1
ATOM 1537 N N . LEU A 1 199 ? -43.496 3.430 51.554 1.00 89.12 199 LEU A N 1
ATOM 1538 C CA . LEU A 1 199 ? -43.456 2.353 50.564 1.00 89.12 199 LEU A CA 1
ATOM 1539 C C . LEU A 1 199 ? -44.209 2.729 49.289 1.00 89.12 199 LEU A C 1
ATOM 1541 O O . LEU A 1 199 ? -43.655 2.563 48.209 1.00 89.12 199 LEU A O 1
ATOM 1545 N N . ARG A 1 200 ? -45.416 3.303 49.393 1.00 91.50 200 ARG A N 1
ATOM 1546 C CA . ARG A 1 200 ? -46.168 3.781 48.219 1.00 91.50 200 ARG A CA 1
ATOM 1547 C C . ARG A 1 200 ? -45.385 4.831 47.436 1.00 91.50 200 ARG A C 1
ATOM 1549 O O . ARG A 1 200 ? -45.154 4.633 46.254 1.00 91.50 200 ARG A O 1
ATOM 1556 N N . LYS A 1 201 ? -44.845 5.855 48.109 1.00 91.25 201 LYS A N 1
ATOM 1557 C CA . LYS A 1 201 ? -43.992 6.868 47.461 1.00 91.25 201 LYS A CA 1
ATOM 1558 C C . LYS A 1 201 ? -42.779 6.260 46.752 1.00 91.25 201 LYS A C 1
ATOM 1560 O O . LYS A 1 201 ? -42.442 6.696 45.658 1.00 91.25 201 LYS A O 1
ATOM 1565 N N . ARG A 1 202 ? -42.127 5.255 47.350 1.00 91.50 202 ARG A N 1
ATOM 1566 C CA . ARG A 1 202 ? -41.000 4.553 46.714 1.00 91.50 202 ARG A CA 1
ATOM 1567 C C . ARG A 1 202 ? -41.438 3.709 45.519 1.00 91.50 202 ARG A C 1
ATOM 1569 O O . ARG A 1 202 ? -40.744 3.714 44.513 1.00 91.50 202 ARG A O 1
ATOM 1576 N N . VAL A 1 203 ? -42.571 3.015 45.604 1.00 94.56 203 VAL A N 1
ATOM 1577 C CA . VAL A 1 203 ? -43.120 2.229 44.488 1.00 94.56 203 VAL A CA 1
ATOM 1578 C C . VAL A 1 203 ? -43.536 3.138 43.333 1.00 94.56 203 VAL A C 1
ATOM 1580 O O . VAL A 1 203 ? -43.242 2.823 42.186 1.00 94.56 203 VAL A O 1
ATOM 1583 N N . ASP A 1 204 ? -44.152 4.281 43.621 1.00 93.12 204 ASP A N 1
ATOM 1584 C CA . ASP A 1 204 ? -44.550 5.250 42.600 1.00 93.12 204 ASP A CA 1
ATOM 1585 C C . ASP A 1 204 ? -43.321 5.912 41.956 1.00 93.12 204 ASP A C 1
ATOM 1587 O O . ASP A 1 204 ? -43.258 6.032 40.735 1.00 93.12 204 ASP A O 1
ATOM 1591 N N . ALA A 1 205 ? -42.286 6.235 42.742 1.00 93.06 205 ALA A N 1
ATOM 1592 C CA . ALA A 1 205 ? -41.007 6.714 42.214 1.00 93.06 205 ALA A CA 1
ATOM 1593 C C . ALA A 1 205 ? -40.308 5.664 41.332 1.00 93.06 205 ALA A C 1
ATOM 1595 O O . ALA A 1 205 ? -39.829 5.994 40.250 1.00 93.06 205 ALA A O 1
ATOM 1596 N N . LEU A 1 206 ? -40.296 4.391 41.748 1.00 95.19 206 LEU A N 1
ATOM 1597 C CA . LEU A 1 206 ? -39.745 3.294 40.945 1.00 95.19 206 LEU A CA 1
ATOM 1598 C C . LEU A 1 206 ? -40.527 3.089 39.645 1.00 95.19 206 LEU A C 1
ATOM 1600 O O . LEU A 1 206 ? -39.921 2.850 38.604 1.00 95.19 206 LEU A O 1
ATOM 1604 N N . ARG A 1 207 ? -41.858 3.212 39.679 1.00 95.19 207 ARG A N 1
ATOM 1605 C CA . ARG A 1 207 ? -42.694 3.133 38.475 1.00 95.19 207 ARG A CA 1
ATOM 1606 C C . ARG A 1 207 ? -42.414 4.285 37.521 1.00 95.19 207 ARG A C 1
ATOM 1608 O O . ARG A 1 207 ? -42.286 4.038 36.329 1.00 95.19 207 ARG A O 1
ATOM 1615 N N . ASN A 1 208 ? -42.259 5.506 38.024 1.00 95.06 208 ASN A N 1
ATOM 1616 C CA . ASN A 1 208 ? -41.895 6.652 37.188 1.00 95.06 208 ASN A CA 1
ATOM 1617 C C . ASN A 1 208 ? -40.512 6.447 36.550 1.00 95.06 208 ASN A C 1
ATOM 1619 O O . ASN A 1 208 ? -40.367 6.569 35.336 1.00 95.06 208 ASN A O 1
ATOM 1623 N N . LEU A 1 209 ? -39.524 5.998 37.327 1.00 95.19 209 LEU A N 1
ATOM 1624 C CA . LEU A 1 209 ? -38.192 5.672 36.812 1.00 95.19 209 LEU A CA 1
ATOM 1625 C C . LEU A 1 209 ? -38.254 4.607 35.697 1.00 95.19 209 LEU A C 1
ATOM 1627 O O . LEU A 1 209 ? -37.636 4.761 34.645 1.00 95.19 209 LEU A O 1
ATOM 1631 N N . GLN A 1 210 ? -39.031 3.539 35.905 1.00 94.75 210 GLN A N 1
ATOM 1632 C CA . GLN A 1 210 ? -39.154 2.425 34.959 1.00 94.75 210 GLN A CA 1
ATOM 1633 C C . GLN A 1 210 ? -39.954 2.772 33.699 1.00 94.75 210 GLN A C 1
ATOM 1635 O O . GLN A 1 210 ? -39.630 2.273 32.622 1.00 94.75 210 GLN A O 1
ATOM 1640 N N . LEU A 1 211 ? -41.005 3.585 33.821 1.00 94.38 211 LEU A N 1
ATOM 1641 C CA . LEU A 1 211 ? -41.944 3.840 32.728 1.00 94.38 211 LEU A CA 1
ATOM 1642 C C . LEU A 1 211 ? -41.596 5.083 31.908 1.00 94.38 211 LEU A C 1
ATOM 1644 O O . LEU A 1 211 ? -41.859 5.088 30.706 1.00 94.38 211 LEU A O 1
ATOM 1648 N N . SER A 1 212 ? -41.004 6.120 32.508 1.00 93.75 212 SER A N 1
ATOM 1649 C CA . SER A 1 212 ? -40.689 7.362 31.792 1.00 93.75 212 SER A CA 1
ATOM 1650 C C . SER A 1 212 ? -39.196 7.586 31.610 1.00 93.75 212 SER A C 1
ATOM 1652 O O . SER A 1 212 ? -38.753 7.774 30.478 1.00 93.75 212 SER A O 1
ATOM 1654 N N . GLU A 1 213 ? -38.414 7.539 32.689 1.00 94.12 213 GLU A N 1
ATOM 1655 C CA . GLU A 1 213 ? -37.016 7.992 32.654 1.00 94.12 213 GLU A CA 1
ATOM 1656 C C . GLU A 1 213 ? -36.104 6.997 31.927 1.00 94.12 213 GLU A C 1
ATOM 1658 O O . GLU A 1 213 ? -35.375 7.377 31.012 1.00 94.12 213 GLU A O 1
ATOM 1663 N N . LEU A 1 214 ? -36.198 5.705 32.251 1.00 95.94 214 LEU A N 1
ATOM 1664 C CA . LEU A 1 214 ? -35.354 4.673 31.642 1.00 95.94 214 LEU A CA 1
ATOM 1665 C C . LEU A 1 214 ? -35.640 4.492 30.134 1.00 95.94 214 LEU A C 1
ATOM 1667 O O . LEU A 1 214 ? -34.689 4.457 29.345 1.00 95.94 214 LEU A O 1
ATOM 1671 N N . PRO A 1 215 ? -36.907 4.449 29.667 1.00 96.12 215 PRO A N 1
ATOM 1672 C CA . PRO A 1 215 ? -37.203 4.410 28.236 1.00 96.12 215 PRO A CA 1
ATOM 1673 C C . PRO A 1 215 ? -36.807 5.695 27.498 1.00 96.12 215 PRO A C 1
ATOM 1675 O O . PRO A 1 215 ? -36.429 5.616 26.329 1.00 96.12 215 PRO A O 1
ATOM 1678 N N . ALA A 1 216 ? -36.881 6.863 28.148 1.00 95.25 216 ALA A N 1
ATOM 1679 C CA . ALA A 1 216 ? -36.424 8.123 27.565 1.00 95.25 216 ALA A CA 1
ATOM 1680 C C . ALA A 1 216 ? -34.904 8.132 27.370 1.00 95.25 216 ALA A C 1
ATOM 1682 O O . ALA A 1 216 ? -34.451 8.302 26.240 1.00 95.25 216 ALA A O 1
ATOM 1683 N N . ALA A 1 217 ? -34.138 7.805 28.413 1.00 95.75 217 ALA A N 1
ATOM 1684 C CA . ALA A 1 217 ? -32.682 7.707 28.337 1.00 95.75 217 ALA A CA 1
ATOM 1685 C C . ALA A 1 217 ? -32.226 6.671 27.295 1.00 95.75 217 ALA A C 1
ATOM 1687 O O . ALA A 1 217 ? -31.286 6.903 26.537 1.00 95.75 217 ALA A O 1
ATOM 1688 N N . ARG A 1 218 ? -32.927 5.533 27.184 1.00 96.31 218 ARG A N 1
ATOM 1689 C CA . ARG A 1 218 ? -32.623 4.516 26.165 1.00 96.31 218 ARG A CA 1
ATOM 1690 C C . ARG A 1 218 ? -32.897 5.009 24.741 1.00 96.31 218 ARG A C 1
ATOM 1692 O O . ARG A 1 218 ? -32.143 4.663 23.834 1.00 96.31 218 ARG A O 1
ATOM 1699 N N . ARG A 1 219 ? -33.955 5.802 24.534 1.00 96.75 219 ARG A N 1
ATOM 1700 C CA . ARG A 1 219 ? -34.249 6.433 23.236 1.00 96.75 219 ARG A CA 1
ATOM 1701 C C . ARG A 1 219 ? -33.201 7.484 22.874 1.00 96.75 219 ARG A C 1
ATOM 1703 O O . ARG A 1 219 ? -32.743 7.493 21.737 1.00 96.75 219 ARG A O 1
ATOM 1710 N N . GLU A 1 220 ? -32.782 8.306 23.829 1.00 97.12 220 GLU A N 1
ATOM 1711 C CA . GLU A 1 220 ? -31.710 9.290 23.632 1.00 97.12 220 GLU A CA 1
ATOM 1712 C C . GLU A 1 220 ? -30.370 8.617 23.314 1.00 97.12 220 GLU A C 1
ATOM 1714 O O . GLU A 1 220 ? -29.680 9.007 22.371 1.00 97.12 220 GLU A O 1
ATOM 1719 N N . LEU A 1 221 ? -30.032 7.534 24.019 1.00 97.19 221 LEU A N 1
ATOM 1720 C CA . LEU A 1 221 ? -28.839 6.741 23.727 1.00 97.19 221 LEU A CA 1
ATOM 1721 C C . LEU A 1 221 ? -28.905 6.126 22.325 1.00 97.19 221 LEU A C 1
ATOM 1723 O O . LEU A 1 221 ? -27.930 6.185 21.583 1.00 97.19 221 LEU A O 1
ATOM 1727 N N . ALA A 1 222 ? -30.051 5.570 21.925 1.00 97.69 222 ALA A N 1
ATOM 1728 C CA . ALA A 1 222 ? -30.215 5.022 20.580 1.00 97.69 222 ALA A CA 1
ATOM 1729 C C . ALA A 1 222 ? -30.087 6.108 19.494 1.00 97.69 222 ALA A C 1
ATOM 1731 O O . ALA A 1 222 ? -29.447 5.875 18.469 1.00 97.69 222 ALA A O 1
ATOM 1732 N N . ALA A 1 223 ? -30.641 7.300 19.730 1.00 97.56 223 ALA A N 1
ATOM 1733 C CA . ALA A 1 223 ? -30.543 8.427 18.805 1.00 97.56 223 ALA A CA 1
ATOM 1734 C C . ALA A 1 223 ? -29.100 8.939 18.670 1.00 97.56 223 ALA A C 1
ATOM 1736 O O . ALA A 1 223 ? -28.614 9.128 17.556 1.00 97.56 223 ALA A O 1
ATOM 1737 N N . THR A 1 224 ? -28.389 9.106 19.787 1.00 97.50 224 THR A N 1
ATOM 1738 C CA . THR A 1 224 ? -26.980 9.532 19.769 1.00 97.50 224 THR A CA 1
ATOM 1739 C C . THR A 1 224 ? -26.065 8.467 19.164 1.00 97.50 224 THR A C 1
ATOM 1741 O O . THR A 1 224 ? -25.170 8.801 18.390 1.00 97.50 224 THR A O 1
ATOM 1744 N N . ALA A 1 225 ? -26.319 7.178 19.411 1.00 97.56 225 ALA A N 1
ATOM 1745 C CA . ALA A 1 225 ? -25.597 6.086 18.759 1.00 97.56 225 ALA A CA 1
ATOM 1746 C C . ALA A 1 225 ? -25.824 6.074 17.237 1.00 97.56 225 ALA A C 1
ATOM 1748 O O . ALA A 1 225 ? -24.872 5.879 16.482 1.00 97.56 225 ALA A O 1
ATOM 1749 N N . ALA A 1 226 ? -27.052 6.329 16.774 1.00 97.69 226 ALA A N 1
ATOM 1750 C CA . ALA A 1 226 ? -27.350 6.443 15.347 1.00 97.69 226 ALA A CA 1
ATOM 1751 C C . ALA A 1 226 ? -26.614 7.631 14.702 1.00 97.69 226 ALA A C 1
ATOM 1753 O O . ALA A 1 226 ? -26.010 7.466 13.643 1.00 97.69 226 ALA A O 1
ATOM 1754 N N . GLN A 1 227 ? -26.584 8.789 15.370 1.00 97.81 227 GLN A N 1
ATOM 1755 C CA . GLN A 1 227 ? -25.811 9.957 14.926 1.00 97.81 227 GLN A CA 1
ATOM 1756 C C . GLN A 1 227 ? -24.303 9.673 14.895 1.00 97.81 227 GLN A C 1
ATOM 1758 O O . GLN A 1 227 ? -23.610 10.056 13.958 1.00 97.81 227 GLN A O 1
ATOM 1763 N N . LEU A 1 228 ? -23.772 8.955 15.887 1.00 97.94 228 LEU A N 1
ATOM 1764 C CA . LEU A 1 228 ? -22.364 8.563 15.888 1.00 97.94 228 LEU A CA 1
ATOM 1765 C C . LEU A 1 228 ? -22.040 7.644 14.704 1.00 97.94 228 LEU A C 1
ATOM 1767 O O . LEU A 1 228 ? -20.992 7.794 14.079 1.00 97.94 228 LEU A O 1
ATOM 1771 N N . MET A 1 229 ? -22.924 6.694 14.388 1.00 97.75 229 MET A N 1
ATOM 1772 C CA . MET A 1 229 ? -22.736 5.812 13.237 1.00 97.75 229 MET A CA 1
ATOM 1773 C C . MET A 1 229 ? -22.821 6.573 11.910 1.00 97.75 229 MET A C 1
ATOM 1775 O O . MET A 1 229 ? -22.017 6.287 11.025 1.00 97.75 229 MET A O 1
ATOM 1779 N N . SER A 1 230 ? -23.712 7.563 11.775 1.00 97.94 230 SER A N 1
ATOM 1780 C CA . SER A 1 230 ? -23.783 8.386 10.559 1.00 97.94 230 SER A CA 1
ATOM 1781 C C . SER A 1 230 ? -22.528 9.240 10.380 1.00 97.94 230 SER A C 1
ATOM 1783 O O . SER A 1 230 ? -21.920 9.216 9.315 1.00 97.94 230 SER A O 1
ATOM 1785 N N . VAL A 1 231 ? -22.060 9.903 11.442 1.00 97.94 231 VAL A N 1
ATOM 1786 C CA . VAL A 1 231 ? -20.806 10.674 11.404 1.00 97.94 231 VAL A CA 1
ATOM 1787 C C . VAL A 1 231 ? -19.616 9.763 11.096 1.00 97.94 231 VAL A C 1
ATOM 1789 O O . VAL A 1 231 ? -18.742 10.120 10.309 1.00 97.94 231 VAL A O 1
ATOM 1792 N N . ARG A 1 232 ? -19.575 8.554 11.669 1.00 97.06 232 ARG A N 1
ATOM 1793 C CA . ARG A 1 232 ? -18.522 7.578 11.365 1.00 97.06 232 ARG A CA 1
ATOM 1794 C C . ARG A 1 232 ? -18.552 7.146 9.898 1.00 97.06 232 ARG A C 1
ATOM 1796 O O . ARG A 1 232 ? -17.480 6.990 9.318 1.00 97.06 232 ARG A O 1
ATOM 1803 N N . ALA A 1 233 ? -19.733 6.964 9.310 1.00 97.25 233 ALA A N 1
ATOM 1804 C CA . ALA A 1 233 ? -19.868 6.650 7.890 1.00 97.25 233 ALA A CA 1
ATOM 1805 C C . ALA A 1 233 ? -19.313 7.788 7.017 1.00 97.25 233 ALA A C 1
ATOM 1807 O O . ALA A 1 233 ? -18.446 7.534 6.185 1.00 97.25 233 ALA A O 1
ATOM 1808 N N . GLU A 1 234 ? -19.683 9.043 7.292 1.00 97.56 234 GLU A N 1
ATOM 1809 C CA . GLU A 1 234 ? -19.161 10.209 6.560 1.00 97.56 234 GLU A CA 1
ATOM 1810 C C . GLU A 1 234 ? -17.632 10.341 6.662 1.00 97.56 234 GLU A C 1
ATOM 1812 O O . GLU A 1 234 ? -16.949 10.670 5.688 1.00 97.56 234 GLU A O 1
ATOM 1817 N N . VAL A 1 235 ? -17.061 10.082 7.843 1.00 97.00 235 VAL A N 1
ATOM 1818 C CA . VAL A 1 235 ? -15.604 10.115 8.044 1.00 97.00 235 VAL A CA 1
ATOM 1819 C C . VAL A 1 235 ? -14.913 9.009 7.247 1.00 97.00 235 VAL A C 1
ATOM 1821 O O . VAL A 1 235 ? -13.878 9.263 6.629 1.00 97.00 235 VAL A O 1
ATOM 1824 N N . LEU A 1 236 ? -15.475 7.796 7.234 1.00 96.38 236 LEU A N 1
ATOM 1825 C CA . LEU A 1 236 ? -14.943 6.687 6.442 1.00 96.38 236 LEU A CA 1
ATOM 1826 C C . LEU A 1 236 ? -14.993 6.997 4.943 1.00 96.38 236 LEU A C 1
ATOM 1828 O O . LEU A 1 236 ? -13.991 6.793 4.264 1.00 96.38 236 LEU A O 1
ATOM 1832 N N . GLU A 1 237 ? -16.096 7.553 4.442 1.00 96.12 237 GLU A N 1
ATOM 1833 C CA . GLU A 1 237 ? -16.220 7.973 3.041 1.00 96.12 237 GLU A CA 1
ATOM 1834 C C . GLU A 1 237 ? -15.154 9.007 2.664 1.00 96.12 237 GLU A C 1
ATOM 1836 O O . GLU A 1 237 ? -14.437 8.841 1.675 1.00 96.12 237 GLU A O 1
ATOM 1841 N N . ARG A 1 238 ? -14.972 10.048 3.488 1.00 95.25 238 ARG A N 1
ATOM 1842 C CA . ARG A 1 238 ? -13.923 11.056 3.259 1.00 95.25 238 ARG A CA 1
ATOM 1843 C C . ARG A 1 238 ? -12.528 10.440 3.280 1.00 95.25 238 ARG A C 1
ATOM 1845 O O . ARG A 1 238 ? -11.695 10.800 2.450 1.00 95.25 238 ARG A O 1
ATOM 1852 N N . MET A 1 239 ? -12.267 9.511 4.198 1.00 93.62 239 MET A N 1
ATOM 1853 C CA . MET A 1 239 ? -10.980 8.824 4.283 1.00 93.62 239 MET A CA 1
ATOM 1854 C C . MET A 1 239 ? -10.713 7.964 3.046 1.00 93.62 239 MET A C 1
ATOM 1856 O O . MET A 1 239 ? -9.602 8.007 2.524 1.00 93.62 239 MET A O 1
ATOM 1860 N N . VAL A 1 240 ? -11.718 7.241 2.541 1.00 89.44 240 VAL A N 1
ATOM 1861 C CA . VAL A 1 240 ? -11.604 6.462 1.298 1.00 89.44 240 VAL A CA 1
ATOM 1862 C C . VAL A 1 240 ? -11.271 7.380 0.124 1.00 89.44 240 VAL A C 1
ATOM 1864 O O . VAL A 1 240 ? -10.277 7.145 -0.557 1.00 89.44 240 VAL A O 1
ATOM 1867 N N . VAL A 1 241 ? -11.991 8.493 -0.049 1.00 88.56 241 VAL A N 1
ATOM 1868 C CA . VAL A 1 241 ? -11.717 9.458 -1.130 1.00 88.56 241 VAL A CA 1
ATOM 1869 C C . VAL A 1 241 ? -10.305 10.052 -1.028 1.00 88.56 241 VAL A C 1
ATOM 1871 O O . VAL A 1 241 ? -9.624 10.246 -2.039 1.00 88.56 241 VAL A O 1
ATOM 1874 N N . VAL A 1 242 ? -9.830 10.351 0.185 1.00 87.31 242 VAL A N 1
ATOM 1875 C CA . VAL A 1 242 ? -8.459 10.843 0.397 1.00 87.31 242 VAL A CA 1
ATOM 1876 C C . VAL A 1 242 ? -7.432 9.758 0.085 1.00 87.31 242 VAL A C 1
ATOM 1878 O O . VAL A 1 242 ? -6.436 10.059 -0.569 1.00 87.31 242 VAL A O 1
ATOM 1881 N N . LEU A 1 243 ? -7.661 8.506 0.487 1.00 83.31 243 LEU A N 1
ATOM 1882 C CA . LEU A 1 243 ? -6.777 7.386 0.156 1.00 83.31 243 LEU A CA 1
ATOM 1883 C C . LEU A 1 243 ? -6.727 7.140 -1.353 1.00 83.31 243 LEU A C 1
ATOM 1885 O O . LEU A 1 243 ? -5.640 6.989 -1.905 1.00 83.31 243 LEU A O 1
ATOM 1889 N N . GLU A 1 244 ? -7.859 7.199 -2.045 1.00 84.81 244 GLU A N 1
ATOM 1890 C CA . GLU A 1 244 ? -7.910 7.090 -3.501 1.00 84.81 244 GLU A CA 1
ATOM 1891 C C . GLU A 1 244 ? -7.115 8.203 -4.182 1.00 84.81 244 GLU A C 1
ATOM 1893 O O . GLU A 1 244 ? -6.291 7.945 -5.057 1.00 84.81 244 GLU A O 1
ATOM 1898 N N . ARG A 1 245 ? -7.267 9.452 -3.738 1.00 83.38 245 ARG A N 1
ATOM 1899 C CA . ARG A 1 245 ? -6.534 10.584 -4.325 1.00 83.38 245 ARG A CA 1
ATOM 1900 C C . ARG A 1 245 ? -5.048 10.598 -3.969 1.00 83.38 245 ARG A C 1
ATOM 1902 O O . ARG A 1 245 ? -4.222 10.950 -4.815 1.00 83.38 245 ARG A O 1
ATOM 1909 N N . ALA A 1 246 ? -4.697 10.250 -2.735 1.00 78.38 246 ALA A N 1
ATOM 1910 C CA . ALA A 1 246 ? -3.334 10.348 -2.226 1.00 78.38 246 ALA A CA 1
ATOM 1911 C C . ALA A 1 246 ? -2.507 9.100 -2.542 1.00 78.38 246 ALA A C 1
ATOM 1913 O O . ALA A 1 246 ? -1.392 9.226 -3.035 1.00 78.38 246 ALA A O 1
ATOM 1914 N N . LYS A 1 247 ? -3.033 7.896 -2.297 1.00 72.19 247 LYS A N 1
ATOM 1915 C CA . LYS A 1 247 ? -2.309 6.645 -2.562 1.00 72.19 247 LYS A CA 1
ATOM 1916 C C . LYS A 1 247 ? -2.416 6.256 -4.025 1.00 72.19 247 LYS A C 1
ATOM 1918 O O . LYS A 1 247 ? -1.388 6.118 -4.682 1.00 72.19 247 LYS A O 1
ATOM 1923 N N . HIS A 1 248 ? -3.630 6.140 -4.555 1.00 73.44 248 HIS A N 1
ATOM 1924 C CA . HIS A 1 248 ? -3.798 5.721 -5.947 1.00 73.44 248 HIS A CA 1
ATOM 1925 C C . HIS A 1 248 ? -3.510 6.877 -6.915 1.00 73.44 248 HIS A C 1
ATOM 1927 O O . HIS A 1 248 ? -2.803 6.689 -7.899 1.00 73.44 248 HIS A O 1
ATOM 1933 N N . GLY A 1 249 ? -3.939 8.099 -6.596 1.00 78.62 249 GLY A N 1
ATOM 1934 C CA . GLY A 1 249 ? -3.755 9.260 -7.464 1.00 78.62 249 GLY A CA 1
ATOM 1935 C C . GLY A 1 249 ? -2.333 9.831 -7.505 1.00 78.62 249 GLY A C 1
ATOM 1936 O O . GLY A 1 249 ? -1.911 10.284 -8.567 1.00 78.62 249 GLY A O 1
ATOM 1937 N N . ALA A 1 250 ? -1.569 9.848 -6.405 1.00 80.38 250 ALA A N 1
ATOM 1938 C CA . ALA A 1 250 ? -0.186 10.348 -6.450 1.00 80.38 250 ALA A CA 1
ATOM 1939 C C . ALA A 1 250 ? 0.762 9.343 -7.116 1.00 80.38 250 ALA A C 1
ATOM 1941 O O . ALA A 1 250 ? 1.555 9.747 -7.962 1.00 80.38 250 ALA A O 1
ATOM 1942 N N . LEU A 1 251 ? 0.634 8.045 -6.806 1.00 79.19 251 LEU A N 1
ATOM 1943 C CA . LEU A 1 251 ? 1.418 7.000 -7.472 1.00 79.19 251 LEU A CA 1
ATOM 1944 C C . LEU A 1 251 ? 1.084 6.926 -8.964 1.00 79.19 251 LEU A C 1
ATOM 1946 O O . LEU A 1 251 ? 2.000 6.929 -9.780 1.00 79.19 251 LEU A O 1
ATOM 1950 N N . ALA A 1 252 ? -0.199 6.965 -9.343 1.00 79.25 252 ALA A N 1
ATOM 1951 C CA . ALA A 1 252 ? -0.585 6.996 -10.754 1.00 79.25 252 ALA A CA 1
ATOM 1952 C C . ALA A 1 252 ? -0.043 8.239 -11.477 1.00 79.25 252 ALA A C 1
ATOM 1954 O O . ALA A 1 252 ? 0.453 8.123 -12.595 1.00 79.25 252 ALA A O 1
ATOM 1955 N N . ARG A 1 253 ? -0.072 9.421 -10.840 1.00 84.00 253 ARG A N 1
ATOM 1956 C CA . ARG A 1 253 ? 0.512 10.647 -11.414 1.00 84.00 253 ARG A CA 1
ATOM 1957 C C . ARG A 1 253 ? 2.033 10.570 -11.538 1.00 84.00 253 ARG A C 1
ATOM 1959 O O . ARG A 1 253 ? 2.558 10.979 -12.566 1.00 84.00 253 ARG A O 1
ATOM 1966 N N . ALA A 1 254 ? 2.734 10.025 -10.546 1.00 87.56 254 ALA A N 1
ATOM 1967 C CA . ALA A 1 254 ? 4.186 9.859 -10.591 1.00 87.56 254 ALA A CA 1
ATOM 1968 C C . ALA A 1 254 ? 4.616 8.850 -11.667 1.00 87.56 254 ALA A C 1
ATOM 1970 O O . ALA A 1 254 ? 5.532 9.124 -12.440 1.00 87.56 254 ALA A O 1
ATOM 1971 N N . VAL A 1 255 ? 3.925 7.709 -11.765 1.00 87.31 255 VAL A N 1
ATOM 1972 C CA . VAL A 1 255 ? 4.172 6.702 -12.808 1.00 87.31 255 VAL A CA 1
ATOM 1973 C C . VAL A 1 255 ? 3.869 7.276 -14.189 1.00 87.31 255 VAL A C 1
ATOM 1975 O O . VAL A 1 255 ? 4.673 7.102 -15.101 1.00 87.31 255 VAL A O 1
ATOM 1978 N N . ARG A 1 256 ? 2.766 8.020 -14.338 1.00 88.62 256 ARG A N 1
ATOM 1979 C CA . ARG A 1 256 ? 2.431 8.706 -15.589 1.00 88.62 256 ARG A CA 1
ATOM 1980 C C . ARG A 1 256 ? 3.497 9.727 -15.985 1.00 88.62 256 ARG A C 1
ATOM 1982 O O . ARG A 1 256 ? 3.977 9.664 -17.107 1.00 88.62 256 ARG A O 1
ATOM 1989 N N . ALA A 1 257 ? 3.920 10.597 -15.069 1.00 94.50 257 ALA A N 1
ATOM 1990 C CA . ALA A 1 257 ? 4.975 11.574 -15.337 1.00 94.50 257 ALA A CA 1
ATOM 1991 C C . ALA A 1 257 ? 6.306 10.895 -15.706 1.00 94.50 257 ALA A C 1
ATOM 1993 O O . ALA A 1 257 ? 7.009 11.348 -16.605 1.00 94.50 257 ALA A O 1
ATOM 1994 N N . ARG A 1 258 ? 6.640 9.768 -15.059 1.00 94.62 258 ARG A N 1
ATOM 1995 C CA . ARG A 1 258 ? 7.822 8.967 -15.405 1.00 94.62 258 ARG A CA 1
ATOM 1996 C C . ARG A 1 258 ? 7.701 8.340 -16.794 1.00 94.62 258 ARG A C 1
ATOM 1998 O O . ARG A 1 258 ? 8.678 8.352 -17.535 1.00 94.62 258 ARG A O 1
ATOM 2005 N N . ALA A 1 259 ? 6.535 7.808 -17.151 1.00 96.06 259 ALA A N 1
ATOM 2006 C CA . ALA A 1 259 ? 6.284 7.252 -18.477 1.00 96.06 259 ALA A CA 1
ATOM 2007 C C . ALA A 1 259 ? 6.362 8.335 -19.565 1.00 96.06 259 ALA A C 1
ATOM 2009 O O . ALA A 1 259 ? 7.020 8.130 -20.579 1.00 96.06 259 ALA A O 1
ATOM 2010 N N . GLU A 1 260 ? 5.767 9.506 -19.323 1.00 96.44 260 GLU A N 1
ATOM 2011 C CA . GLU A 1 260 ? 5.843 10.666 -20.218 1.00 96.44 260 GLU A CA 1
ATOM 2012 C C . GLU A 1 260 ? 7.297 11.145 -20.382 1.00 96.44 260 GLU A C 1
ATOM 2014 O O . GLU A 1 260 ? 7.754 11.341 -21.506 1.00 96.44 260 GLU A O 1
ATOM 2019 N N . HIS A 1 261 ? 8.071 11.233 -19.294 1.00 97.38 261 HIS A N 1
ATOM 2020 C CA . HIS A 1 261 ? 9.497 11.563 -19.358 1.00 97.38 261 HIS A CA 1
ATOM 2021 C C . HIS A 1 261 ? 10.294 10.535 -20.174 1.00 97.38 261 HIS A C 1
ATOM 2023 O O . HIS A 1 261 ? 11.078 10.909 -21.043 1.00 97.38 261 HIS A O 1
ATOM 2029 N N . LEU A 1 262 ? 10.092 9.236 -19.926 1.00 97.81 262 LEU A N 1
ATOM 2030 C CA . LEU A 1 262 ? 10.770 8.179 -20.682 1.00 97.81 262 LEU A CA 1
ATOM 2031 C C . LEU A 1 262 ? 10.379 8.186 -22.164 1.00 97.81 262 LEU A C 1
ATOM 2033 O O . LEU A 1 262 ? 11.239 7.933 -23.001 1.00 97.81 262 LEU A O 1
ATOM 2037 N N . ALA A 1 263 ? 9.133 8.522 -22.501 1.00 97.50 263 ALA A N 1
ATOM 2038 C CA . ALA A 1 263 ? 8.696 8.666 -23.886 1.00 97.50 263 ALA A CA 1
ATOM 2039 C C . ALA A 1 263 ? 9.409 9.831 -24.594 1.00 97.50 263 ALA A C 1
ATOM 2041 O O . ALA A 1 263 ? 9.883 9.667 -25.715 1.00 97.50 263 ALA A O 1
ATOM 2042 N N . VAL A 1 264 ? 9.560 10.980 -23.928 1.00 97.88 264 VAL A N 1
ATOM 2043 C CA . VAL A 1 264 ? 10.320 12.120 -24.474 1.00 97.88 264 VAL A CA 1
ATOM 2044 C C . VAL A 1 264 ? 11.801 11.769 -24.634 1.00 97.88 264 VAL A C 1
ATOM 2046 O O . VAL A 1 264 ? 12.412 12.096 -25.650 1.00 97.88 264 VAL A O 1
ATOM 2049 N N . VAL A 1 265 ? 12.388 11.055 -23.668 1.00 98.25 265 VAL A N 1
ATOM 2050 C CA . VAL A 1 265 ? 13.767 10.558 -23.783 1.00 98.25 265 VAL A CA 1
ATOM 2051 C C . VAL A 1 265 ? 13.902 9.592 -24.963 1.00 98.25 265 VAL A C 1
ATOM 2053 O O . VAL A 1 265 ? 14.865 9.712 -25.715 1.00 98.25 265 VAL A O 1
ATOM 2056 N N . ALA A 1 266 ? 12.937 8.686 -25.159 1.00 97.56 266 ALA A N 1
ATOM 2057 C CA . ALA A 1 266 ? 12.906 7.746 -26.281 1.00 97.56 266 ALA A CA 1
ATOM 2058 C C . ALA A 1 266 ? 12.863 8.471 -27.642 1.00 97.56 266 ALA A C 1
ATOM 2060 O O . ALA A 1 266 ? 13.644 8.159 -28.535 1.00 97.56 266 ALA A O 1
ATOM 2061 N N . GLN A 1 267 ? 12.032 9.504 -27.772 1.00 97.56 267 GLN A N 1
ATOM 2062 C CA . GLN A 1 267 ? 12.001 10.346 -28.975 1.00 97.56 267 GLN A CA 1
ATOM 2063 C C . GLN A 1 267 ? 13.328 11.091 -29.185 1.00 97.56 267 GLN A C 1
ATOM 2065 O O . GLN A 1 267 ? 13.828 11.202 -30.302 1.00 97.56 267 GLN A O 1
ATOM 2070 N N . GLY A 1 268 ? 13.945 11.571 -28.101 1.00 97.69 268 GLY A N 1
ATOM 2071 C CA . GLY A 1 268 ? 15.246 12.233 -28.158 1.00 97.69 268 GLY A CA 1
ATOM 2072 C C . GLY A 1 268 ? 16.380 11.307 -28.607 1.00 97.69 268 GLY A C 1
ATOM 2073 O O . GLY A 1 268 ? 17.259 11.739 -29.352 1.00 97.69 268 GLY A O 1
ATOM 2074 N N . ILE A 1 269 ? 16.387 10.042 -28.173 1.00 97.56 269 ILE A N 1
ATOM 2075 C CA . ILE A 1 269 ? 17.382 9.062 -28.639 1.00 97.56 269 ILE A CA 1
ATOM 2076 C C . ILE A 1 269 ? 17.118 8.634 -30.082 1.00 97.56 269 ILE A C 1
ATOM 2078 O O . ILE A 1 269 ? 18.080 8.473 -30.822 1.00 97.56 269 ILE A O 1
ATOM 2082 N N . GLU A 1 270 ? 15.857 8.510 -30.500 1.00 97.50 270 GLU A N 1
ATOM 2083 C CA . GLU A 1 270 ? 15.491 8.194 -31.883 1.00 97.50 270 GLU A CA 1
ATOM 2084 C C . GLU A 1 270 ? 16.023 9.271 -32.834 1.00 97.50 270 GLU A C 1
ATOM 2086 O O . GLU A 1 270 ? 16.785 8.959 -33.748 1.00 97.50 270 GLU A O 1
ATOM 2091 N N . GLY A 1 271 ? 15.776 10.548 -32.524 1.00 97.56 271 GLY A N 1
ATOM 2092 C CA . GLY A 1 271 ? 16.335 11.661 -33.294 1.00 97.56 271 GLY A CA 1
ATOM 2093 C C . GLY A 1 271 ? 17.870 11.670 -33.319 1.00 97.56 271 GLY A C 1
ATOM 2094 O O . GLY A 1 271 ? 18.471 11.916 -34.362 1.00 97.56 271 GLY A O 1
ATOM 2095 N N . LYS A 1 272 ? 18.540 11.341 -32.203 1.00 97.62 272 LYS A N 1
ATOM 2096 C CA . LYS A 1 272 ? 20.012 11.213 -32.182 1.00 97.62 272 LYS A CA 1
ATOM 2097 C C . LYS A 1 272 ? 20.506 10.082 -33.082 1.00 97.62 272 LYS A C 1
ATOM 2099 O O . LYS A 1 272 ? 21.511 10.254 -33.762 1.00 97.62 272 LYS A O 1
ATOM 2104 N N . VAL A 1 273 ? 19.824 8.939 -33.090 1.00 97.62 273 VAL A N 1
ATOM 2105 C CA . VAL A 1 273 ? 20.182 7.796 -33.942 1.00 97.62 273 VAL A CA 1
ATOM 2106 C C . VAL A 1 273 ? 20.005 8.146 -35.418 1.00 97.62 273 VAL A C 1
ATOM 2108 O O . VAL A 1 273 ? 20.867 7.804 -36.225 1.00 97.62 273 VAL A O 1
ATOM 2111 N N . GLU A 1 274 ? 18.944 8.866 -35.779 1.00 97.50 274 GLU A N 1
ATOM 2112 C CA . GLU A 1 274 ? 18.743 9.344 -37.150 1.00 97.50 274 GLU A CA 1
ATOM 2113 C C . GLU A 1 274 ? 19.847 10.305 -37.597 1.00 97.50 274 GLU A C 1
ATOM 2115 O O . GLU A 1 274 ? 20.388 10.148 -38.693 1.00 97.50 274 GLU A O 1
ATOM 2120 N N . VAL A 1 275 ? 20.241 11.251 -36.741 1.00 97.25 275 VAL A N 1
ATOM 2121 C CA . VAL A 1 275 ? 21.355 12.166 -37.031 1.00 97.25 275 VAL A CA 1
ATOM 2122 C C . VAL A 1 275 ? 22.659 11.390 -37.210 1.00 97.25 275 VAL A C 1
ATOM 2124 O O . VAL A 1 275 ? 23.316 11.549 -38.234 1.00 97.25 275 VAL A O 1
ATOM 2127 N N . LEU A 1 276 ? 22.993 10.479 -36.290 1.00 97.31 276 LEU A N 1
ATOM 2128 C CA . LEU A 1 276 ? 24.194 9.641 -36.402 1.00 97.31 276 LEU A CA 1
ATOM 2129 C C . LEU A 1 276 ? 24.182 8.781 -37.672 1.00 97.31 276 LEU A C 1
ATOM 2131 O O . LEU A 1 276 ? 25.219 8.583 -38.305 1.00 97.31 276 LEU A O 1
ATOM 2135 N N . LYS A 1 277 ? 23.016 8.277 -38.087 1.00 96.75 277 LYS A N 1
ATOM 2136 C CA . LYS A 1 277 ? 22.863 7.552 -39.353 1.00 96.75 277 LYS A CA 1
ATOM 2137 C C . LYS A 1 277 ? 23.189 8.446 -40.551 1.00 96.75 277 LYS A C 1
ATOM 2139 O O . LYS A 1 277 ? 23.861 7.995 -41.474 1.00 96.75 277 LYS A O 1
ATOM 2144 N N . LEU A 1 278 ? 22.724 9.693 -40.556 1.00 96.25 278 LEU A N 1
ATOM 2145 C CA . LEU A 1 278 ? 23.027 10.641 -41.630 1.00 96.25 278 LEU A CA 1
ATOM 2146 C C . LEU A 1 278 ? 24.502 11.061 -41.620 1.00 96.25 278 LEU A C 1
ATOM 2148 O O . LEU A 1 278 ? 25.117 11.116 -42.681 1.00 96.25 278 LEU A O 1
ATOM 2152 N N . GLU A 1 279 ? 25.091 11.287 -40.446 1.00 96.25 279 GLU A N 1
ATOM 2153 C CA . GLU A 1 279 ? 26.515 11.614 -40.292 1.00 96.25 279 GLU A CA 1
ATOM 2154 C C . GLU A 1 279 ? 27.416 10.469 -40.764 1.00 96.25 279 GLU A C 1
ATOM 2156 O O . GLU A 1 279 ? 28.353 10.685 -41.531 1.00 96.25 279 GLU A O 1
ATOM 2161 N N . THR A 1 280 ? 27.112 9.234 -40.359 1.00 95.44 280 THR A N 1
ATOM 2162 C CA . THR A 1 280 ? 27.854 8.047 -40.809 1.00 95.44 280 THR A CA 1
ATOM 2163 C C . THR A 1 280 ? 27.675 7.801 -42.303 1.00 95.44 280 THR A C 1
ATOM 2165 O O . THR A 1 280 ? 28.653 7.495 -42.979 1.00 95.44 280 THR A O 1
ATOM 2168 N N . ALA A 1 281 ? 26.473 7.995 -42.852 1.00 93.94 281 ALA A N 1
ATOM 2169 C CA . ALA A 1 281 ? 26.258 7.934 -44.294 1.00 93.94 281 ALA A CA 1
ATOM 2170 C C . ALA A 1 281 ? 27.076 9.006 -45.031 1.00 93.94 281 ALA A C 1
ATOM 2172 O O . ALA A 1 281 ? 27.716 8.689 -46.027 1.00 93.94 281 ALA A O 1
ATOM 2173 N N . ALA A 1 282 ? 27.123 10.240 -44.527 1.00 92.44 282 ALA A N 1
ATOM 2174 C CA . ALA A 1 282 ? 27.936 11.304 -45.114 1.00 92.44 282 ALA A CA 1
ATOM 2175 C C . ALA A 1 282 ? 29.444 11.005 -45.033 1.00 92.44 282 ALA A C 1
ATOM 2177 O O . ALA A 1 282 ? 30.182 11.318 -45.964 1.00 92.44 282 ALA A O 1
ATOM 2178 N N . ALA A 1 283 ? 29.902 10.370 -43.950 1.00 92.94 283 ALA A N 1
ATOM 2179 C CA . ALA A 1 283 ? 31.298 9.973 -43.782 1.00 92.94 283 ALA A CA 1
ATOM 2180 C C . ALA A 1 283 ? 31.703 8.792 -44.683 1.00 92.94 283 ALA A C 1
ATOM 2182 O O . ALA A 1 283 ? 32.836 8.746 -45.156 1.00 92.94 283 ALA A O 1
ATOM 2183 N N . LEU A 1 284 ? 30.798 7.833 -44.915 1.00 93.12 284 LEU A N 1
ATOM 2184 C CA . LEU A 1 284 ? 31.059 6.656 -45.751 1.00 93.12 284 LEU A CA 1
ATOM 2185 C C . LEU A 1 284 ? 30.887 6.944 -47.246 1.00 93.12 284 LEU A C 1
ATOM 2187 O O . LEU A 1 284 ? 31.654 6.424 -48.049 1.00 93.12 284 LEU A O 1
ATOM 2191 N N . TYR A 1 285 ? 29.891 7.752 -47.616 1.00 91.56 285 TYR A N 1
ATOM 2192 C CA . TYR A 1 285 ? 29.580 8.114 -48.999 1.00 91.56 285 TYR A CA 1
ATOM 2193 C C . TYR A 1 285 ? 30.159 9.484 -49.348 1.00 91.56 285 TYR A C 1
ATOM 2195 O O . TYR A 1 285 ? 29.439 10.431 -49.668 1.00 91.56 285 TYR A O 1
ATOM 2203 N N . THR A 1 286 ? 31.483 9.588 -49.304 1.00 93.81 286 THR A N 1
ATOM 2204 C CA . THR A 1 286 ? 32.175 10.745 -49.876 1.00 93.81 286 THR A CA 1
ATOM 2205 C C . THR A 1 286 ? 32.104 10.685 -51.406 1.00 93.81 286 THR A C 1
ATOM 2207 O O . THR A 1 286 ? 32.054 9.587 -51.971 1.00 93.81 286 THR A O 1
ATOM 2210 N N . PRO A 1 287 ? 32.130 11.826 -52.118 1.00 93.44 287 PRO A N 1
ATOM 2211 C CA . PRO A 1 287 ? 32.095 11.828 -53.583 1.00 93.44 287 PRO A CA 1
ATOM 2212 C C . PRO A 1 287 ? 33.229 10.987 -54.187 1.00 93.44 287 PRO A C 1
ATOM 2214 O O . PRO A 1 287 ? 33.013 10.256 -55.144 1.00 93.44 287 PRO A O 1
ATOM 2217 N N . GLU A 1 288 ? 34.404 10.981 -53.556 1.00 92.75 288 GLU A N 1
ATOM 2218 C CA . GLU A 1 288 ? 35.539 10.155 -53.974 1.00 92.75 288 GLU A CA 1
ATOM 2219 C C . GLU A 1 288 ? 35.250 8.650 -53.870 1.00 92.75 288 GLU A C 1
ATOM 2221 O O . GLU A 1 288 ? 35.604 7.886 -54.770 1.00 92.75 288 GLU A O 1
ATOM 2226 N N . THR A 1 289 ? 34.585 8.205 -52.795 1.00 93.56 289 THR A N 1
ATOM 2227 C CA . THR A 1 289 ? 34.195 6.792 -52.649 1.00 93.56 289 THR A CA 1
ATOM 2228 C C . THR A 1 289 ? 33.112 6.397 -53.643 1.00 93.56 289 THR A C 1
ATOM 2230 O O . THR A 1 289 ? 33.165 5.289 -54.174 1.00 93.56 289 THR A O 1
ATOM 2233 N N . LEU A 1 290 ? 32.164 7.293 -53.934 1.00 94.94 290 LEU A N 1
ATOM 2234 C CA . LEU A 1 290 ? 31.125 7.068 -54.937 1.00 94.94 290 LEU A CA 1
ATOM 2235 C C . LEU A 1 290 ? 31.733 6.947 -56.339 1.00 94.94 290 LEU A C 1
ATOM 2237 O O . LEU A 1 290 ? 31.436 5.977 -57.035 1.00 94.94 290 LEU A O 1
ATOM 2241 N N . ASP A 1 291 ? 32.658 7.838 -56.700 1.00 95.69 291 ASP A N 1
ATOM 2242 C CA . ASP A 1 291 ? 33.402 7.779 -57.962 1.00 95.69 291 ASP A CA 1
ATOM 2243 C C . ASP A 1 291 ? 34.252 6.503 -58.060 1.00 95.69 291 ASP A C 1
ATOM 2245 O O . ASP A 1 291 ? 34.334 5.873 -59.118 1.00 95.69 291 ASP A O 1
ATOM 2249 N N . ALA A 1 292 ? 34.896 6.087 -56.964 1.00 95.50 292 ALA A N 1
ATOM 2250 C CA . ALA A 1 292 ? 35.664 4.844 -56.918 1.00 95.50 292 ALA A CA 1
ATOM 2251 C C . ALA A 1 292 ? 34.763 3.606 -57.075 1.00 95.50 292 ALA A C 1
ATOM 2253 O O . ALA A 1 292 ? 35.105 2.686 -57.819 1.00 95.50 292 ALA A O 1
ATOM 2254 N N . LEU A 1 293 ? 33.595 3.597 -56.427 1.00 95.31 293 LEU A N 1
ATOM 2255 C CA . LEU A 1 293 ? 32.571 2.559 -56.572 1.00 95.31 293 LEU A CA 1
ATOM 2256 C C . LEU A 1 293 ? 32.015 2.504 -57.998 1.00 95.31 293 LEU A C 1
ATOM 2258 O O . LEU A 1 293 ? 31.790 1.413 -58.523 1.00 95.31 293 LEU A O 1
ATOM 2262 N N . GLU A 1 294 ? 31.806 3.650 -58.643 1.00 96.25 294 GLU A N 1
ATOM 2263 C CA . GLU A 1 294 ? 31.360 3.717 -60.034 1.00 96.25 294 GLU A CA 1
ATOM 2264 C C . GLU A 1 294 ? 32.427 3.173 -60.988 1.00 96.25 294 GLU A C 1
ATOM 2266 O O . GLU A 1 294 ? 32.133 2.294 -61.801 1.00 96.25 294 GLU A O 1
ATOM 2271 N N . LYS A 1 295 ? 33.689 3.584 -60.821 1.00 96.00 295 LYS A N 1
ATOM 2272 C CA . LYS A 1 295 ? 34.822 3.033 -61.582 1.00 96.00 295 LYS A CA 1
ATOM 2273 C C . LYS A 1 295 ? 34.963 1.526 -61.379 1.00 96.00 295 LYS A C 1
ATOM 2275 O O . LYS A 1 295 ? 35.168 0.796 -62.345 1.00 96.00 295 LYS A O 1
ATOM 2280 N N . TYR A 1 296 ? 34.804 1.041 -60.148 1.00 96.38 296 TYR A N 1
ATOM 2281 C CA . TYR A 1 296 ? 34.839 -0.389 -59.850 1.00 96.38 296 TYR A CA 1
ATOM 2282 C C . TYR A 1 296 ? 33.677 -1.145 -60.509 1.00 96.38 296 TYR A C 1
ATOM 2284 O O . TYR A 1 296 ? 33.881 -2.231 -61.048 1.00 96.38 296 TYR A O 1
ATOM 2292 N N . ARG A 1 297 ? 32.469 -0.565 -60.544 1.00 97.06 297 ARG A N 1
ATOM 2293 C CA . ARG A 1 297 ? 31.321 -1.137 -61.269 1.00 97.06 297 ARG A CA 1
ATOM 2294 C C . ARG A 1 297 ? 31.573 -1.238 -62.769 1.00 97.06 297 ARG A C 1
ATOM 2296 O O . ARG A 1 297 ? 31.245 -2.267 -63.355 1.00 97.06 297 ARG A O 1
ATOM 2303 N N . VAL A 1 298 ? 32.141 -0.199 -63.380 1.00 96.94 298 VAL A N 1
ATOM 2304 C CA . VAL A 1 298 ? 32.521 -0.224 -64.801 1.00 96.94 298 VAL A CA 1
ATOM 2305 C C . VAL A 1 298 ? 33.583 -1.295 -65.039 1.00 96.94 298 VAL A C 1
ATOM 2307 O O . VAL A 1 298 ? 33.387 -2.155 -65.888 1.00 96.94 298 VAL A O 1
ATOM 2310 N N . HIS A 1 299 ? 34.629 -1.345 -64.211 1.00 96.50 299 HIS A N 1
ATOM 2311 C CA . HIS A 1 299 ? 35.654 -2.384 -64.298 1.00 96.50 299 HIS A CA 1
ATOM 2312 C C . HIS A 1 299 ? 35.069 -3.800 -64.174 1.00 96.50 299 HIS A C 1
ATOM 2314 O O . HIS A 1 299 ? 35.427 -4.676 -64.953 1.00 96.50 299 HIS A O 1
ATOM 2320 N N . LEU A 1 300 ? 34.142 -4.043 -63.240 1.00 97.31 300 LEU A N 1
ATOM 2321 C CA . LEU A 1 300 ? 33.479 -5.345 -63.120 1.00 97.31 300 LEU A CA 1
ATOM 2322 C C . LEU A 1 300 ? 32.691 -5.711 -64.386 1.00 97.31 300 LEU A C 1
ATOM 2324 O O . LEU A 1 300 ? 32.777 -6.852 -64.843 1.00 97.31 300 LEU A O 1
ATOM 2328 N N . ARG A 1 301 ? 31.976 -4.757 -64.992 1.00 96.94 301 ARG A N 1
ATOM 2329 C CA . ARG A 1 301 ? 31.285 -4.968 -66.278 1.00 96.94 301 ARG A CA 1
ATOM 2330 C C . ARG A 1 301 ? 32.263 -5.298 -67.403 1.00 96.94 301 ARG A C 1
ATOM 2332 O O . ARG A 1 301 ? 32.032 -6.244 -68.143 1.00 96.94 301 ARG A O 1
ATOM 2339 N N . ASP A 1 302 ? 33.388 -4.600 -67.473 1.00 97.19 302 ASP A N 1
ATOM 2340 C CA . ASP A 1 302 ? 34.411 -4.876 -68.482 1.00 97.19 302 ASP A CA 1
ATOM 2341 C C . ASP A 1 302 ? 35.059 -6.248 -68.261 1.00 97.19 302 ASP A C 1
ATOM 2343 O O . ASP A 1 302 ? 35.295 -6.992 -69.210 1.00 97.19 302 ASP A O 1
ATOM 2347 N N . THR A 1 303 ? 35.340 -6.623 -67.008 1.00 97.06 303 THR A N 1
ATOM 2348 C CA . THR A 1 303 ? 35.903 -7.947 -66.706 1.00 97.06 303 THR A CA 1
ATOM 2349 C C . THR A 1 303 ? 34.926 -9.075 -66.998 1.00 97.06 303 THR A C 1
ATOM 2351 O O . THR A 1 303 ? 35.357 -10.104 -67.503 1.00 97.06 303 THR A O 1
ATOM 2354 N N . THR A 1 304 ? 33.633 -8.888 -66.723 1.00 96.81 304 THR A N 1
ATOM 2355 C CA . THR A 1 304 ? 32.602 -9.884 -67.048 1.00 96.81 304 THR A CA 1
ATOM 2356 C C . THR A 1 304 ? 32.455 -10.029 -68.555 1.00 96.81 304 THR A C 1
ATOM 2358 O O . THR A 1 304 ? 32.599 -11.141 -69.039 1.00 96.81 304 THR A O 1
ATOM 2361 N N . ALA A 1 305 ? 32.364 -8.929 -69.308 1.00 96.19 305 ALA A N 1
ATOM 2362 C CA . ALA A 1 305 ? 32.356 -8.974 -70.771 1.00 96.19 305 ALA A CA 1
ATOM 2363 C C . ALA A 1 305 ? 33.590 -9.695 -71.348 1.00 96.19 305 ALA A C 1
ATOM 2365 O O . ALA A 1 305 ? 33.458 -10.557 -72.207 1.00 96.19 305 ALA A O 1
ATOM 2366 N N . ARG A 1 306 ? 34.795 -9.423 -70.826 1.00 96.12 306 ARG A N 1
ATOM 2367 C CA . ARG A 1 306 ? 36.024 -10.120 -71.253 1.00 96.12 306 ARG A CA 1
ATOM 2368 C C . ARG A 1 306 ? 36.029 -11.605 -70.902 1.00 96.12 306 ARG A C 1
ATOM 2370 O O . ARG A 1 306 ? 36.620 -12.400 -71.629 1.00 96.12 306 ARG A O 1
ATOM 2377 N N . LEU A 1 307 ? 35.470 -11.980 -69.753 1.00 96.75 307 LEU A N 1
ATOM 2378 C CA . LEU A 1 307 ? 35.349 -13.383 -69.363 1.00 96.75 307 LEU A CA 1
ATOM 2379 C C . LEU A 1 307 ? 34.315 -14.097 -70.229 1.00 96.75 307 LEU A C 1
ATOM 2381 O O . LEU A 1 307 ? 34.593 -15.212 -70.652 1.00 96.75 307 LEU A O 1
ATOM 2385 N N . ASP A 1 308 ? 33.205 -13.440 -70.555 1.00 96.69 308 ASP A N 1
ATOM 2386 C CA . ASP A 1 308 ? 32.181 -13.957 -71.461 1.00 96.69 308 ASP A CA 1
ATOM 2387 C C . ASP A 1 308 ? 32.741 -14.123 -72.882 1.00 96.69 308 ASP A C 1
ATOM 2389 O O . ASP A 1 308 ? 32.537 -15.159 -73.508 1.00 96.69 308 ASP A O 1
ATOM 2393 N N . GLU A 1 309 ? 33.528 -13.161 -73.376 1.00 95.31 309 GLU A N 1
ATOM 2394 C CA . GLU A 1 309 ? 34.249 -13.267 -74.653 1.00 95.31 309 GLU A CA 1
ATOM 2395 C C . GLU A 1 309 ? 35.247 -14.431 -74.642 1.00 95.31 309 GLU A C 1
ATOM 2397 O O . GLU A 1 309 ? 35.258 -15.249 -75.558 1.00 95.31 309 GLU A O 1
ATOM 2402 N N . ARG A 1 310 ? 36.066 -14.560 -73.588 1.00 95.25 310 ARG A N 1
ATOM 2403 C CA . ARG A 1 310 ? 37.000 -15.692 -73.446 1.00 95.25 310 ARG A CA 1
ATOM 2404 C C . ARG A 1 310 ? 36.273 -17.024 -73.341 1.00 95.25 310 ARG A C 1
ATOM 2406 O O . ARG A 1 310 ? 36.750 -18.012 -73.887 1.00 95.25 310 ARG A O 1
ATOM 2413 N N . GLN A 1 311 ? 35.141 -17.057 -72.644 1.00 95.31 311 GLN A N 1
ATOM 2414 C CA . GLN A 1 311 ? 34.292 -18.234 -72.556 1.00 95.31 311 GLN A CA 1
ATOM 2415 C C . GLN A 1 311 ? 33.731 -18.586 -73.934 1.00 95.31 311 GLN A C 1
ATOM 2417 O O . GLN A 1 311 ? 33.773 -19.752 -74.309 1.00 95.31 311 GLN A O 1
ATOM 2422 N N . ALA A 1 312 ? 33.249 -17.605 -74.698 1.00 94.69 312 ALA A N 1
ATOM 2423 C CA . ALA A 1 312 ? 32.745 -17.816 -76.049 1.00 94.69 312 ALA A CA 1
ATOM 2424 C C . ALA A 1 312 ? 33.837 -18.370 -76.974 1.00 94.69 312 ALA A C 1
ATOM 2426 O O . ALA A 1 312 ? 33.602 -19.389 -77.616 1.00 94.69 312 ALA A O 1
ATOM 2427 N N . VAL A 1 313 ? 35.039 -17.783 -76.959 1.00 94.38 313 VAL A N 1
ATOM 2428 C CA . VAL A 1 313 ? 36.191 -18.272 -77.736 1.00 94.38 313 VAL A CA 1
ATOM 2429 C C . VAL A 1 313 ? 36.584 -19.686 -77.317 1.00 94.38 313 VAL A C 1
ATOM 2431 O O . VAL A 1 313 ? 36.677 -20.554 -78.171 1.00 94.38 313 VAL A O 1
ATOM 2434 N N . ALA A 1 314 ? 36.736 -19.970 -76.020 1.00 92.62 314 ALA A N 1
ATOM 2435 C CA . ALA A 1 314 ? 37.079 -21.315 -75.552 1.00 92.62 314 ALA A CA 1
ATOM 2436 C C . ALA A 1 314 ? 36.001 -22.353 -75.918 1.00 92.62 314 ALA A C 1
ATOM 2438 O O . ALA A 1 314 ? 36.311 -23.495 -76.247 1.00 92.62 314 ALA A O 1
ATOM 2439 N N . VAL A 1 315 ? 34.720 -21.971 -75.890 1.00 93.31 315 VAL A N 1
ATOM 2440 C CA . VAL A 1 315 ? 33.615 -22.829 -76.341 1.00 93.31 315 VAL A CA 1
ATOM 2441 C C . VAL A 1 315 ? 33.649 -23.027 -77.857 1.00 93.31 315 VAL A C 1
ATOM 2443 O O . VAL A 1 315 ? 33.344 -24.121 -78.328 1.00 93.31 315 VAL A O 1
ATOM 2446 N N . GLU A 1 316 ? 33.998 -22.004 -78.634 1.00 91.56 316 GLU A N 1
ATOM 2447 C CA . GLU A 1 316 ? 34.202 -22.120 -80.079 1.00 91.56 316 GLU A CA 1
ATOM 2448 C C . GLU A 1 316 ? 35.406 -22.997 -80.421 1.00 91.56 316 GLU A C 1
ATOM 2450 O O . GLU A 1 316 ? 35.268 -23.858 -81.279 1.00 91.56 316 GLU A O 1
ATOM 2455 N N . GLU A 1 317 ? 36.531 -22.868 -79.717 1.00 90.44 317 GLU A N 1
ATOM 2456 C CA . GLU A 1 317 ? 37.695 -23.751 -79.849 1.00 90.44 317 GLU A CA 1
ATOM 2457 C C . GLU A 1 317 ? 37.321 -25.200 -79.518 1.00 90.44 317 GLU A C 1
ATOM 2459 O O . GLU A 1 317 ? 37.605 -26.097 -80.302 1.00 90.44 317 GLU A O 1
ATOM 2464 N N . LEU A 1 318 ? 36.598 -25.453 -78.420 1.00 83.94 318 LEU A N 1
ATOM 2465 C CA . LEU A 1 318 ? 36.098 -26.799 -78.101 1.00 83.94 318 LEU A CA 1
ATOM 2466 C C . LEU A 1 318 ? 35.165 -27.350 -79.189 1.00 83.94 318 LEU A C 1
ATOM 2468 O O . LEU A 1 318 ? 35.226 -28.536 -79.511 1.00 83.94 318 LEU A O 1
ATOM 2472 N N . LYS A 1 319 ? 34.312 -26.504 -79.781 1.00 84.75 319 LYS A N 1
ATOM 2473 C CA . LYS A 1 319 ? 33.492 -26.892 -80.938 1.00 84.75 319 LYS A CA 1
ATOM 2474 C C . LYS A 1 319 ? 34.354 -27.162 -82.170 1.00 84.75 319 LYS A C 1
ATOM 2476 O O . LYS A 1 319 ? 34.045 -28.093 -82.898 1.00 84.75 319 LYS A O 1
ATOM 2481 N N . GLN A 1 320 ? 35.403 -26.381 -82.416 1.00 79.56 320 GLN A N 1
ATOM 2482 C CA . GLN A 1 320 ? 36.332 -26.597 -83.525 1.00 79.56 320 GLN A CA 1
ATOM 2483 C C . GLN A 1 320 ? 37.113 -27.892 -83.341 1.00 79.56 320 GLN A C 1
ATOM 2485 O O . GLN A 1 320 ? 37.146 -28.661 -84.282 1.00 79.56 320 GLN A O 1
ATOM 2490 N N . TYR A 1 321 ? 37.614 -28.220 -82.149 1.00 75.19 321 TYR A N 1
ATOM 2491 C CA . TYR A 1 321 ? 38.197 -29.540 -81.882 1.00 75.19 321 TYR A CA 1
ATOM 2492 C C . TYR A 1 321 ? 37.197 -30.666 -82.157 1.00 75.19 321 TYR A C 1
ATOM 2494 O O . TYR A 1 321 ? 37.535 -31.643 -82.815 1.00 75.19 321 TYR A O 1
ATOM 2502 N N . HIS A 1 322 ? 35.939 -30.490 -81.750 1.00 63.16 322 HIS A N 1
ATOM 2503 C CA . HIS A 1 322 ? 34.880 -31.452 -82.052 1.00 63.16 322 HIS A CA 1
ATOM 2504 C C . HIS A 1 322 ? 34.563 -31.568 -83.560 1.00 63.16 322 HIS A C 1
ATOM 2506 O O . HIS A 1 322 ? 34.176 -32.636 -84.028 1.00 63.16 322 HIS A O 1
ATOM 2512 N N . ILE A 1 323 ? 34.707 -30.485 -84.333 1.00 58.31 323 ILE A N 1
ATOM 2513 C CA . ILE A 1 323 ? 34.392 -30.430 -85.772 1.00 58.31 323 ILE A CA 1
ATOM 2514 C C . ILE A 1 323 ? 35.602 -30.804 -86.647 1.00 58.31 323 ILE A C 1
ATOM 2516 O O . ILE A 1 323 ? 35.421 -31.450 -87.673 1.00 58.31 323 ILE A O 1
ATOM 2520 N N . GLU A 1 324 ? 36.830 -30.463 -86.260 1.00 51.59 324 GLU A N 1
ATOM 2521 C CA . GLU A 1 324 ? 38.073 -30.884 -86.919 1.00 51.59 324 GLU A CA 1
ATOM 2522 C C . GLU A 1 324 ? 38.323 -32.385 -86.707 1.00 51.59 324 GLU A C 1
ATOM 2524 O O . GLU A 1 324 ? 38.734 -33.061 -87.648 1.00 51.59 324 GLU A O 1
ATOM 2529 N N . GLU A 1 325 ? 37.925 -32.953 -85.558 1.00 45.56 325 GLU A N 1
ATOM 2530 C CA . GLU A 1 325 ? 37.781 -34.412 -85.382 1.00 45.56 325 GLU A CA 1
ATOM 2531 C C . GLU A 1 325 ? 36.639 -35.022 -86.216 1.00 45.56 325 GLU A C 1
ATOM 2533 O O . GLU A 1 325 ? 36.576 -36.241 -86.373 1.00 45.56 325 GLU A O 1
ATOM 2538 N N . SER A 1 326 ? 35.737 -34.200 -86.763 1.00 45.28 326 SER A N 1
ATOM 2539 C CA . SER A 1 326 ? 34.636 -34.626 -87.638 1.00 45.28 326 SER A CA 1
ATOM 2540 C C . SER A 1 326 ? 34.908 -34.371 -89.132 1.00 45.28 326 SER A C 1
ATOM 2542 O O . SER A 1 326 ? 34.097 -34.777 -89.965 1.00 45.28 326 SER A O 1
ATOM 2544 N N . GLY A 1 327 ? 36.010 -33.695 -89.483 1.00 45.94 327 GLY A N 1
ATOM 2545 C CA . GLY A 1 327 ? 36.391 -33.331 -90.857 1.00 45.94 327 GLY A CA 1
ATOM 2546 C C . GLY A 1 327 ? 37.435 -34.249 -91.504 1.00 45.94 327 GLY A C 1
ATOM 2547 O O . GLY A 1 327 ? 37.701 -34.128 -92.700 1.00 45.94 327 GLY A O 1
ATOM 2548 N N . VAL A 1 328 ? 38.003 -35.180 -90.738 1.00 42.09 328 VAL A N 1
ATOM 2549 C CA . VAL A 1 328 ? 38.844 -36.275 -91.227 1.00 42.09 328 VAL A CA 1
ATOM 2550 C C . VAL A 1 328 ? 38.204 -37.564 -90.729 1.00 42.09 328 VAL A C 1
ATOM 2552 O O . VAL A 1 328 ? 38.063 -37.755 -89.525 1.00 42.09 328 VAL A O 1
ATOM 2555 N N . ASP A 1 329 ? 37.765 -38.416 -91.655 1.00 47.75 329 ASP A N 1
ATOM 2556 C CA . ASP A 1 329 ? 37.210 -39.741 -91.370 1.00 47.75 329 ASP A CA 1
ATOM 2557 C C . ASP A 1 329 ? 38.135 -40.532 -90.419 1.00 47.75 329 ASP A C 1
ATOM 2559 O O . ASP A 1 329 ? 39.137 -41.107 -90.844 1.00 47.75 329 ASP A O 1
ATOM 2563 N N . GLY A 1 330 ? 37.759 -40.568 -89.136 1.00 49.44 330 GLY A N 1
ATOM 2564 C CA . GLY A 1 330 ? 38.221 -41.522 -88.127 1.00 49.44 330 GLY A CA 1
ATOM 2565 C C . GLY A 1 330 ? 39.325 -41.046 -87.177 1.00 49.44 330 GLY A C 1
ATOM 2566 O O . GLY A 1 330 ? 40.478 -41.360 -87.430 1.00 49.44 330 GLY A O 1
ATOM 2567 N N . ASP A 1 331 ? 38.967 -40.407 -86.046 1.00 52.69 331 ASP A N 1
ATOM 2568 C CA . ASP A 1 331 ? 39.677 -40.615 -84.753 1.00 52.69 331 ASP A CA 1
ATOM 2569 C C . ASP A 1 331 ? 38.994 -40.017 -83.494 1.00 52.69 331 ASP A C 1
ATOM 2571 O O . ASP A 1 331 ? 39.369 -40.372 -82.383 1.00 52.69 331 ASP A O 1
ATOM 2575 N N . GLY A 1 332 ? 37.948 -39.179 -83.584 1.00 51.44 332 GLY A N 1
ATOM 2576 C CA . GLY A 1 332 ? 37.230 -38.698 -82.375 1.00 51.44 332 GLY A CA 1
ATOM 2577 C C . GLY A 1 332 ? 36.486 -39.816 -81.617 1.00 51.44 332 GLY A C 1
ATOM 2578 O O . GLY A 1 332 ? 36.339 -39.805 -80.393 1.00 51.44 332 GLY A O 1
ATOM 2579 N N . GLY A 1 333 ? 36.089 -40.864 -82.347 1.00 55.78 333 GLY A N 1
ATOM 2580 C CA . GLY A 1 333 ? 35.633 -42.127 -81.766 1.00 55.78 333 GLY A CA 1
ATOM 2581 C C . GLY A 1 333 ? 36.761 -42.923 -81.109 1.00 55.78 333 GLY A C 1
ATOM 2582 O O . GLY A 1 333 ? 36.486 -43.690 -80.195 1.00 55.78 333 GLY A O 1
ATOM 2583 N N . ALA A 1 334 ? 38.024 -42.718 -81.493 1.00 57.97 334 ALA A N 1
ATOM 2584 C CA . ALA A 1 334 ? 39.137 -43.481 -80.949 1.00 57.97 334 ALA A CA 1
ATOM 2585 C C . ALA A 1 334 ? 39.457 -43.096 -79.509 1.00 57.97 334 ALA A C 1
ATOM 2587 O O . ALA A 1 334 ? 39.752 -43.987 -78.730 1.00 57.97 334 ALA A O 1
ATOM 2588 N N . LEU A 1 335 ? 39.331 -41.833 -79.087 1.00 64.00 335 LEU A N 1
ATOM 2589 C CA . LEU A 1 335 ? 39.502 -41.478 -77.667 1.00 64.00 335 LEU A CA 1
ATOM 2590 C C . LEU A 1 335 ? 38.395 -42.076 -76.786 1.00 64.00 335 LEU A C 1
ATOM 2592 O O . LEU A 1 335 ? 38.674 -42.583 -75.697 1.00 64.00 335 LEU A O 1
ATOM 2596 N N . VAL A 1 336 ? 37.151 -42.081 -77.274 1.00 69.19 336 VAL A N 1
ATOM 2597 C CA . VAL A 1 336 ? 36.014 -42.724 -76.593 1.00 69.19 336 VAL A CA 1
ATOM 2598 C C . VAL A 1 336 ? 36.173 -44.247 -76.586 1.00 69.19 336 VAL A C 1
ATOM 2600 O O . VAL A 1 336 ? 35.952 -44.890 -75.559 1.00 69.19 336 VAL A O 1
ATOM 2603 N N . GLU A 1 337 ? 36.632 -44.835 -77.691 1.00 69.25 337 GLU A N 1
ATOM 2604 C CA . GLU A 1 337 ? 36.938 -46.259 -77.785 1.00 69.25 337 GLU A CA 1
ATOM 2605 C C . GLU A 1 337 ? 38.135 -46.644 -76.911 1.00 69.25 337 GLU A C 1
ATOM 2607 O O . GLU A 1 337 ? 38.056 -47.649 -76.217 1.00 69.25 337 GLU A O 1
ATOM 2612 N N . ILE A 1 338 ? 39.213 -45.861 -76.863 1.00 73.94 338 ILE A N 1
ATOM 2613 C CA . ILE A 1 338 ? 40.376 -46.083 -75.992 1.00 73.94 338 ILE A CA 1
ATOM 2614 C C . ILE A 1 338 ? 39.945 -45.999 -74.528 1.00 73.94 338 ILE A C 1
ATOM 2616 O O . ILE A 1 338 ? 40.325 -46.864 -73.743 1.00 73.94 338 ILE A O 1
ATOM 2620 N N . ALA A 1 339 ? 39.104 -45.027 -74.159 1.00 75.75 339 ALA A N 1
ATOM 2621 C CA . ALA A 1 339 ? 38.540 -44.943 -72.815 1.00 75.75 339 ALA A CA 1
ATOM 2622 C C . ALA A 1 339 ? 37.670 -46.168 -72.482 1.00 75.75 339 ALA A C 1
ATOM 2624 O O . ALA A 1 339 ? 37.778 -46.720 -71.385 1.00 75.75 339 ALA A O 1
ATOM 2625 N N . SER A 1 340 ? 36.857 -46.641 -73.434 1.00 77.06 340 SER A N 1
ATOM 2626 C CA . SER A 1 340 ? 36.046 -47.852 -73.255 1.00 77.06 340 SER A CA 1
ATOM 2627 C C . SER A 1 340 ? 36.904 -49.117 -73.131 1.00 77.06 340 SER A C 1
ATOM 2629 O O . SER A 1 340 ? 36.736 -49.863 -72.170 1.00 77.06 340 SER A O 1
ATOM 2631 N N . ARG A 1 341 ? 37.911 -49.290 -74.000 1.00 80.94 341 ARG A N 1
ATOM 2632 C CA . ARG A 1 341 ? 38.868 -50.405 -73.983 1.00 80.94 341 ARG A CA 1
ATOM 2633 C C . ARG A 1 341 ? 39.711 -50.399 -72.712 1.00 80.94 341 ARG A C 1
ATOM 2635 O O . ARG A 1 341 ? 39.995 -51.459 -72.169 1.00 80.94 341 ARG A O 1
ATOM 2642 N N . TYR A 1 342 ? 40.087 -49.229 -72.198 1.00 79.81 342 TYR A N 1
ATOM 2643 C CA . TYR A 1 342 ? 40.787 -49.108 -70.917 1.00 79.81 342 TYR A CA 1
ATOM 2644 C C . TYR A 1 342 ? 39.882 -49.495 -69.738 1.00 79.81 342 TYR A C 1
ATOM 2646 O O . TYR A 1 342 ? 40.322 -50.173 -68.811 1.00 79.81 342 TYR A O 1
ATOM 2654 N N . GLY A 1 343 ? 38.597 -49.127 -69.791 1.00 85.62 343 GLY A N 1
ATOM 2655 C CA . GLY A 1 343 ? 37.593 -49.563 -68.818 1.00 85.62 343 GLY A CA 1
ATOM 2656 C C . GLY A 1 343 ? 37.309 -51.069 -68.866 1.00 85.62 343 GLY A C 1
ATOM 2657 O O . 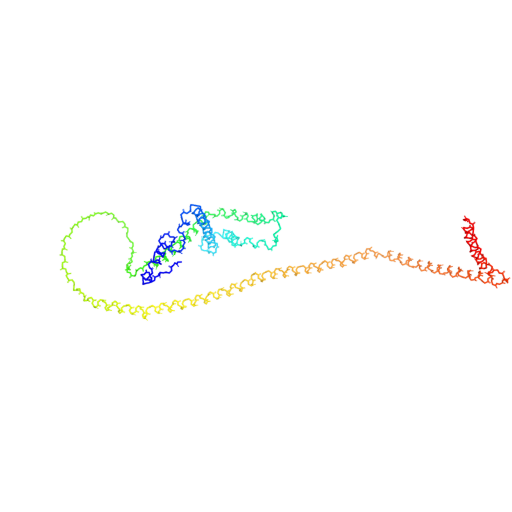GLY A 1 343 ? 37.115 -51.686 -67.818 1.00 85.62 343 GLY A O 1
ATOM 2658 N N . ASP A 1 344 ? 37.307 -51.667 -70.059 1.00 88.19 344 ASP A N 1
ATOM 2659 C CA . ASP A 1 344 ? 37.201 -53.117 -70.246 1.00 88.19 344 ASP A CA 1
ATOM 2660 C C . ASP A 1 344 ? 38.441 -53.838 -69.698 1.00 88.19 344 ASP A C 1
ATOM 2662 O O . ASP A 1 344 ? 38.300 -54.752 -68.888 1.00 88.19 344 ASP A O 1
ATOM 2666 N N . LEU A 1 345 ? 39.648 -53.365 -70.030 1.00 88.62 345 LEU A N 1
ATOM 2667 C CA . LEU A 1 345 ? 40.912 -53.906 -69.514 1.00 88.62 345 LEU A CA 1
ATOM 2668 C C . LEU A 1 345 ? 40.995 -53.847 -67.986 1.00 88.62 345 LEU A C 1
ATOM 2670 O O . LEU A 1 345 ? 41.442 -54.803 -67.359 1.00 88.62 345 LEU A O 1
ATOM 2674 N N . LEU A 1 346 ? 40.545 -52.757 -67.359 1.00 85.12 346 LEU A N 1
ATOM 2675 C CA . LEU A 1 346 ? 40.487 -52.665 -65.897 1.00 85.12 346 LEU A CA 1
ATOM 2676 C C . LEU A 1 346 ? 39.555 -53.723 -65.295 1.00 85.12 346 LEU A C 1
ATOM 2678 O O . LEU A 1 346 ? 39.911 -54.352 -64.300 1.00 85.12 346 LEU A O 1
ATOM 2682 N N . ARG A 1 347 ? 38.390 -53.958 -65.912 1.00 87.00 347 ARG A N 1
ATOM 2683 C CA . ARG A 1 347 ? 37.465 -55.018 -65.481 1.00 87.00 347 ARG A CA 1
ATOM 2684 C C . ARG A 1 347 ? 38.071 -56.407 -65.655 1.00 87.00 347 ARG A C 1
ATOM 2686 O O . ARG A 1 347 ? 37.919 -57.243 -64.769 1.00 87.00 347 ARG A O 1
ATOM 2693 N N . GLU A 1 348 ? 38.776 -56.655 -66.754 1.00 87.19 348 GLU A N 1
ATOM 2694 C CA . GLU A 1 348 ? 39.487 -57.918 -66.975 1.00 87.19 348 GLU A CA 1
ATOM 2695 C C . GLU A 1 348 ? 40.609 -58.133 -65.953 1.00 87.19 348 GLU A C 1
ATOM 2697 O O . GLU A 1 348 ? 40.718 -59.221 -65.393 1.00 87.19 348 GLU A O 1
ATOM 2702 N N . VAL A 1 349 ? 41.396 -57.101 -65.633 1.00 86.38 349 VAL A N 1
ATOM 2703 C CA . VAL A 1 349 ? 42.443 -57.172 -64.600 1.00 86.38 349 VAL A CA 1
ATOM 2704 C C . VAL A 1 349 ? 41.846 -57.459 -63.221 1.00 86.38 349 VAL A C 1
ATOM 2706 O O . VAL A 1 349 ? 42.383 -58.289 -62.486 1.00 86.38 349 VAL A O 1
ATOM 2709 N N . GLU A 1 350 ? 40.728 -56.823 -62.868 1.00 87.62 350 GLU A N 1
ATOM 2710 C CA . GLU A 1 350 ? 40.018 -57.096 -61.614 1.00 87.62 350 GLU A CA 1
ATOM 2711 C C . GLU A 1 350 ? 39.497 -58.544 -61.579 1.00 87.62 350 GLU A C 1
ATOM 2713 O O . GLU A 1 350 ? 39.666 -59.238 -60.578 1.00 87.62 350 GLU A O 1
ATOM 2718 N N . ASN A 1 351 ? 38.943 -59.046 -62.688 1.00 87.38 351 ASN A N 1
ATOM 2719 C CA . ASN A 1 351 ? 38.468 -60.428 -62.799 1.00 87.38 351 ASN A CA 1
ATOM 2720 C C . ASN A 1 351 ? 39.609 -61.444 -62.667 1.00 87.38 351 ASN A C 1
ATOM 2722 O O . ASN A 1 351 ? 39.498 -62.377 -61.876 1.00 87.38 351 ASN A O 1
ATOM 2726 N N . VAL A 1 352 ? 40.727 -61.243 -63.369 1.00 87.50 352 VAL A N 1
ATOM 2727 C CA . VAL A 1 352 ? 41.917 -62.103 -63.255 1.00 87.50 352 VAL A CA 1
ATOM 2728 C C . VAL A 1 352 ? 42.466 -62.068 -61.830 1.00 87.50 352 VAL A C 1
ATOM 2730 O O . VAL A 1 352 ? 42.814 -63.106 -61.269 1.00 87.50 352 VAL A O 1
ATOM 2733 N N . ARG A 1 353 ? 42.497 -60.893 -61.193 1.00 85.06 353 ARG A N 1
ATOM 2734 C CA . ARG A 1 353 ? 42.888 -60.763 -59.785 1.00 85.06 353 ARG A CA 1
ATOM 2735 C C . ARG A 1 353 ? 41.953 -61.557 -58.862 1.00 85.06 353 ARG A C 1
ATOM 2737 O O . ARG A 1 353 ? 42.437 -62.211 -57.938 1.00 85.06 353 ARG A O 1
ATOM 2744 N N . MET A 1 354 ? 40.644 -61.526 -59.110 1.00 85.00 354 MET A N 1
ATOM 2745 C CA . MET A 1 354 ? 39.654 -62.310 -58.362 1.00 85.00 354 MET A CA 1
ATOM 2746 C C . MET A 1 354 ? 39.787 -63.822 -58.618 1.00 85.00 354 MET A C 1
ATOM 2748 O O . MET A 1 354 ? 39.626 -64.607 -57.687 1.00 85.00 354 MET A O 1
ATOM 2752 N N . GLU A 1 355 ? 40.125 -64.252 -59.837 1.00 84.00 355 GLU A N 1
ATOM 2753 C CA . GLU A 1 355 ? 40.380 -65.663 -60.168 1.00 84.00 355 GLU A CA 1
ATOM 2754 C C . GLU A 1 355 ? 41.669 -66.195 -59.531 1.00 84.00 355 GLU A C 1
ATOM 2756 O O . GLU A 1 355 ? 41.659 -67.291 -58.972 1.00 84.00 355 GLU A O 1
ATOM 2761 N N . ILE A 1 356 ? 42.753 -65.410 -59.524 1.00 80.50 356 ILE A N 1
ATOM 2762 C CA . ILE A 1 356 ? 43.996 -65.755 -58.811 1.00 80.50 356 ILE A CA 1
ATOM 2763 C C . ILE A 1 356 ? 43.727 -65.904 -57.309 1.00 80.50 356 ILE A C 1
ATOM 2765 O O . ILE A 1 356 ? 44.205 -66.854 -56.695 1.00 80.50 356 ILE A O 1
ATOM 2769 N N . ALA A 1 357 ? 42.918 -65.017 -56.720 1.00 79.69 357 ALA A N 1
ATOM 2770 C CA . ALA A 1 357 ? 42.510 -65.137 -55.320 1.00 79.69 357 ALA A CA 1
ATOM 2771 C C . ALA A 1 357 ? 41.668 -66.399 -55.044 1.00 79.69 357 ALA A C 1
ATOM 2773 O O . ALA A 1 357 ? 41.657 -66.887 -53.919 1.00 79.69 357 ALA A O 1
ATOM 2774 N N . ARG A 1 358 ? 40.984 -66.945 -56.059 1.00 75.81 358 ARG A N 1
ATOM 2775 C CA . ARG A 1 358 ? 40.137 -68.144 -55.949 1.00 75.81 358 ARG A CA 1
ATOM 2776 C C . ARG A 1 358 ? 40.884 -69.457 -56.212 1.00 75.81 358 ARG A C 1
ATOM 2778 O O . ARG A 1 358 ? 40.428 -70.500 -55.761 1.00 75.81 358 ARG A O 1
ATOM 2785 N N . LEU A 1 359 ? 42.001 -69.414 -56.941 1.00 74.69 359 LEU A N 1
ATOM 2786 C CA . LEU A 1 359 ? 42.878 -70.561 -57.231 1.00 74.69 359 LEU A CA 1
ATOM 2787 C C . LEU A 1 359 ? 44.048 -70.695 -56.233 1.00 74.69 359 LEU A C 1
ATOM 2789 O O . LEU A 1 359 ? 44.891 -71.574 -56.399 1.00 74.69 359 LEU A O 1
ATOM 2793 N N . GLY A 1 360 ? 44.117 -69.812 -55.231 1.00 62.41 360 GLY A N 1
ATOM 2794 C CA . GLY A 1 360 ? 45.174 -69.742 -54.218 1.00 62.41 360 GLY A CA 1
ATOM 2795 C C . GLY A 1 360 ? 44.836 -70.336 -52.843 1.00 62.41 360 GLY A C 1
ATOM 2796 O O . GLY A 1 360 ? 45.551 -70.017 -51.894 1.00 62.41 360 GLY A O 1
ATOM 2797 N N . GLU A 1 361 ? 43.791 -71.167 -52.726 1.00 53.72 361 GLU A N 1
ATOM 2798 C CA . GLU A 1 361 ? 43.524 -72.024 -51.550 1.00 53.72 361 GLU A CA 1
ATOM 2799 C C . GLU A 1 361 ? 43.699 -73.512 -51.869 1.00 53.72 361 GLU A C 1
ATOM 2801 O O . GLU A 1 361 ? 43.151 -73.970 -52.902 1.00 53.72 361 GLU A O 1
#

Organism: Penicillium brasilianum (NCBI:txid104259)

Foldseek 3Di:
DDPDDDVVVCVVDVPVVVVVCCCDPPAADPVGDGVVCVVDPVNVVVVVVVVVVVVVVVVVVLVLVLLVVVLPDPPLPDDPLLSVLSVVVSVVVPPPPPVQDPDDDPDPDDDDPDPVVVCVVNVVSVVVNVVCVVSVPVSSVVVVVVVVVVVVVVVVVVPDDPDDDDDDDDDDDDDDDDDDDDDDPDPPCDPPPPVVVVVVVVVVVVCCCVPPVVVVVVVVVVVVVVVVVVVVVVVVVVVVVCCCCPVVVVVVVVVVVVVVVVVVVVVVVVVVVVVVVVVVCCVCDDVVVVVVVVVVVVVVVVVVVVVVVVVVVVVVVVVVVVVVCVVDPDDVVVVVVVVVVVVVVVVVVVVVVVVCVVVVD

InterPro domains:
  IPR029327 HAUS augmin-like complex subunit 4 [PF14735] (211-353)

pLDDT: mean 78.5, std 18.21, range [31.48, 98.25]

Radius of gyration: 55.69 Å; chains: 1; bounding box: 92×100×168 Å

Sequence (361 aa):
MIPPCDPSILEQNPQFKRLYQNITKNLLDPDGSTRAHAADPARRAVVDDLKQCQLRSAKKRIKEHTLKQVAFTSDNGLSDECRDALILIAIYLETPRFVIDPDTPQDAQSSPHAPDDTLTLLAPTISLFYTHIPALITPFSTILSSTLTTLRALSATADTDPTQTLPAFPTTNHQSRARARDRRVRTSLAPIPPLAAQLRKRVDALRNLQLSELPAARRELAATAAQLMSVRAEVLERMVVVLERAKHGALARAVRARAEHLAVVAQGIEGKVEVLKLETAAALYTPETLDALEKYRVHLRDTTARLDERQAVAVEELKQYHIEESGVDGDGGALVEIASRYGDLLREVENVRMEIARLGE